Protein AF-A0A9D4Q901-F1 (afdb_monomer_lite)

Sequence (186 aa):
MCMKPRKEDMEACTKEAADRSSVSEEDKTKALEIMQQTKRDMHRMFRERNKEALKEMRKKDFLSGKLQASEDIKDKQAAVKFATTFSYCLMAKFISWERIHCQKAKDVNQDRLSDDDLKKVLITAKEAKMEKEGKIADEELEKKFVEVLESEEKAKVAMQVDQALEECKAQWKAKKAARKTQKSEE

Structure (mmCIF, N/CA/C/O backbone):
data_AF-A0A9D4Q901-F1
#
_entry.id   AF-A0A9D4Q901-F1
#
loop_
_atom_site.group_PDB
_atom_site.id
_atom_site.type_symbol
_atom_site.label_atom_id
_atom_site.label_alt_id
_atom_site.label_comp_id
_atom_site.label_asym_id
_atom_site.label_entity_id
_atom_site.label_seq_id
_atom_site.pdbx_PDB_ins_code
_atom_site.Cartn_x
_atom_site.Cartn_y
_atom_site.Cartn_z
_atom_site.occupancy
_atom_site.B_iso_or_equiv
_atom_site.auth_seq_id
_atom_site.auth_comp_id
_atom_site.auth_asym_id
_atom_site.auth_atom_id
_atom_site.pdbx_PDB_model_num
ATOM 1 N N . MET A 1 1 ? 13.175 1.125 0.355 1.00 42.38 1 MET A N 1
ATOM 2 C CA . MET A 1 1 ? 13.141 2.433 1.040 1.00 42.38 1 MET A CA 1
ATOM 3 C C . MET A 1 1 ? 11.797 2.521 1.729 1.00 42.38 1 MET A C 1
ATOM 5 O O . MET A 1 1 ? 10.821 2.224 1.062 1.00 42.38 1 MET A O 1
ATOM 9 N N . CYS A 1 2 ? 11.718 2.919 2.997 1.00 47.12 2 CYS A N 1
ATOM 10 C CA . CYS A 1 2 ? 10.474 3.506 3.495 1.00 47.12 2 CYS A CA 1
ATOM 11 C C . CYS A 1 2 ? 10.609 5.008 3.255 1.00 47.12 2 CYS A C 1
ATOM 13 O O . CYS A 1 2 ? 11.253 5.693 4.051 1.00 47.12 2 CYS A O 1
ATOM 15 N N . MET A 1 3 ? 10.135 5.507 2.108 1.00 54.72 3 MET A N 1
ATOM 16 C CA . MET A 1 3 ? 10.012 6.955 1.950 1.00 54.72 3 MET A CA 1
ATOM 17 C C . MET A 1 3 ? 8.998 7.447 2.977 1.00 54.72 3 MET A C 1
ATOM 19 O O . MET A 1 3 ? 7.939 6.845 3.150 1.00 54.72 3 MET A O 1
ATOM 23 N N . LYS A 1 4 ? 9.351 8.503 3.713 1.00 66.56 4 LYS A N 1
ATOM 24 C CA . LYS A 1 4 ? 8.364 9.203 4.530 1.00 66.56 4 LYS A CA 1
ATOM 25 C C . LYS A 1 4 ? 7.414 9.908 3.553 1.00 66.56 4 LYS A C 1
ATOM 27 O O . LYS A 1 4 ? 7.924 10.627 2.696 1.00 66.56 4 LYS A O 1
ATOM 32 N N . PRO A 1 5 ? 6.091 9.698 3.649 1.00 72.62 5 PRO A N 1
ATOM 33 C CA . PRO A 1 5 ? 5.141 10.448 2.838 1.00 72.62 5 PRO A CA 1
ATOM 34 C C . PRO A 1 5 ? 5.329 11.953 3.048 1.00 72.62 5 PRO A C 1
ATOM 36 O O . PRO A 1 5 ? 5.686 12.373 4.156 1.00 72.62 5 PRO A O 1
ATOM 39 N N . ARG A 1 6 ? 5.107 12.757 2.003 1.00 81.25 6 ARG A N 1
ATOM 40 C CA . ARG A 1 6 ? 5.110 14.220 2.136 1.00 81.25 6 ARG A CA 1
ATOM 41 C C . ARG A 1 6 ? 3.938 14.652 3.017 1.00 81.25 6 ARG A C 1
ATOM 43 O O . ARG A 1 6 ? 2.920 13.969 3.069 1.00 81.25 6 ARG A O 1
ATOM 50 N N . LYS A 1 7 ? 4.080 15.784 3.711 1.00 84.94 7 LYS A N 1
ATOM 51 C CA . LYS A 1 7 ? 3.020 16.317 4.583 1.00 84.94 7 LYS A CA 1
ATOM 52 C C . LYS A 1 7 ? 1.724 16.566 3.798 1.00 84.94 7 LYS A C 1
ATOM 54 O O . LYS A 1 7 ? 0.665 16.151 4.242 1.00 84.94 7 LYS A O 1
ATOM 59 N N . GLU A 1 8 ? 1.845 17.119 2.597 1.00 86.25 8 GLU A N 1
ATOM 60 C CA . GLU A 1 8 ? 0.730 17.351 1.669 1.00 86.25 8 GLU A CA 1
ATOM 61 C C . GLU A 1 8 ? 0.018 16.046 1.277 1.00 86.25 8 GLU A C 1
ATOM 63 O O . GLU A 1 8 ? -1.208 15.981 1.287 1.00 86.25 8 GLU A O 1
ATOM 68 N N . ASP A 1 9 ? 0.776 14.976 1.000 1.00 86.62 9 ASP A N 1
ATOM 69 C CA . ASP A 1 9 ? 0.208 13.656 0.690 1.00 86.62 9 ASP A CA 1
ATOM 70 C C . ASP A 1 9 ? -0.537 13.076 1.904 1.00 86.62 9 ASP A C 1
ATOM 72 O O . ASP A 1 9 ? -1.605 12.487 1.755 1.00 86.62 9 ASP A O 1
ATOM 76 N N . MET A 1 10 ? -0.002 13.266 3.116 1.00 88.56 10 MET A N 1
ATOM 77 C CA . MET A 1 10 ? -0.660 12.840 4.356 1.00 88.56 10 MET A CA 1
ATOM 78 C C . MET A 1 10 ? -1.974 13.588 4.582 1.00 88.56 10 MET A C 1
ATOM 80 O O . MET A 1 10 ? -2.970 12.964 4.932 1.00 88.56 10 MET A O 1
ATOM 84 N N . GLU A 1 11 ? -1.997 14.904 4.384 1.00 90.44 11 GLU A N 1
ATOM 85 C CA . GLU A 1 11 ? -3.199 15.725 4.564 1.00 90.44 11 GLU A CA 1
ATOM 86 C C . GLU A 1 11 ? -4.268 15.387 3.521 1.00 90.44 11 GLU A C 1
ATOM 88 O O . GLU A 1 11 ? -5.416 15.127 3.885 1.00 90.44 11 GLU A O 1
ATOM 93 N N . ALA A 1 12 ? -3.881 15.280 2.246 1.00 90.00 12 ALA A N 1
ATOM 94 C CA . ALA A 1 12 ? -4.786 14.892 1.169 1.00 90.00 12 ALA A CA 1
ATOM 95 C C . ALA A 1 12 ? -5.400 13.506 1.414 1.00 90.00 12 ALA A C 1
ATOM 97 O O . ALA A 1 12 ? -6.617 13.346 1.331 1.00 90.00 12 ALA A O 1
ATOM 98 N N . CYS A 1 13 ? -4.578 12.521 1.789 1.00 90.75 13 CYS A N 1
ATOM 99 C CA . CYS A 1 13 ? -5.062 11.174 2.077 1.00 90.75 13 CYS A CA 1
ATOM 100 C C . CYS A 1 13 ? -5.894 11.096 3.356 1.00 90.75 13 CYS A C 1
ATOM 102 O O . CYS A 1 13 ? -6.820 10.293 3.423 1.00 90.75 13 CYS A O 1
ATOM 104 N N . THR A 1 14 ? -5.595 11.918 4.367 1.00 92.56 14 THR A N 1
ATOM 105 C CA . THR A 1 14 ? -6.421 12.009 5.582 1.00 92.56 14 THR A CA 1
ATOM 106 C C . THR A 1 14 ? -7.810 12.523 5.234 1.00 92.56 14 THR A C 1
ATOM 108 O O . THR A 1 14 ? -8.796 11.952 5.690 1.00 92.56 14 THR A O 1
ATOM 111 N N . LYS A 1 15 ? -7.889 13.568 4.402 1.00 91.25 15 LYS A N 1
ATOM 112 C CA . LYS A 1 15 ? -9.160 14.142 3.959 1.00 91.25 15 LYS A CA 1
ATOM 113 C C . LYS A 1 15 ? -9.969 13.142 3.133 1.00 91.25 15 LYS A C 1
ATOM 115 O O . LYS A 1 15 ? -11.105 12.856 3.481 1.00 91.25 15 LYS A O 1
ATOM 120 N N . GLU A 1 16 ? -9.352 12.532 2.120 1.00 89.56 16 GLU A N 1
ATOM 121 C CA . GLU A 1 16 ? -10.010 11.518 1.283 1.00 89.56 16 GLU A CA 1
ATOM 122 C C . GLU A 1 16 ? -10.521 10.331 2.113 1.00 89.56 16 GLU A C 1
ATOM 124 O O . GLU A 1 16 ? -11.630 9.841 1.900 1.00 89.56 16 GLU A O 1
ATOM 129 N N . ALA A 1 17 ? -9.719 9.868 3.074 1.00 89.38 17 ALA A N 1
ATOM 130 C CA . ALA A 1 17 ? -10.108 8.772 3.944 1.00 89.38 17 ALA A CA 1
ATOM 131 C C . ALA A 1 17 ? -11.271 9.147 4.864 1.00 89.38 17 ALA A C 1
ATOM 133 O O . ALA A 1 17 ? -12.170 8.327 5.028 1.00 89.38 17 ALA A O 1
ATOM 134 N N . ALA A 1 18 ? -11.272 10.359 5.428 1.00 89.62 18 ALA A N 1
ATOM 135 C CA . ALA A 1 18 ? -12.347 10.844 6.288 1.00 89.62 18 ALA A CA 1
ATOM 136 C C . ALA A 1 18 ? -13.670 10.985 5.520 1.00 89.62 18 ALA A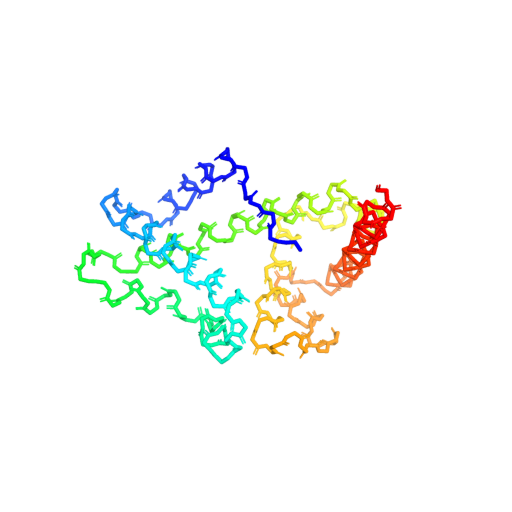 C 1
ATOM 138 O O . ALA A 1 18 ? -14.696 10.475 5.970 1.00 89.62 18 ALA A O 1
ATOM 139 N N . ASP A 1 19 ? -13.624 11.574 4.321 1.00 89.19 19 ASP A N 1
ATOM 140 C CA . ASP A 1 19 ? -14.799 11.758 3.464 1.00 89.19 19 ASP A CA 1
ATOM 141 C C . ASP A 1 19 ? -15.433 10.406 3.082 1.00 89.19 19 ASP A C 1
ATOM 143 O O . ASP A 1 19 ? -16.654 10.260 3.049 1.00 89.19 19 ASP A O 1
ATOM 147 N N . ARG A 1 20 ? -14.608 9.380 2.830 1.00 82.44 20 ARG A N 1
ATOM 148 C CA . ARG A 1 20 ? -15.074 8.038 2.437 1.00 82.44 20 ARG A CA 1
ATOM 149 C C . ARG A 1 20 ? -15.503 7.153 3.599 1.00 82.44 20 ARG A C 1
ATOM 151 O O . ARG A 1 20 ? -16.267 6.204 3.386 1.00 82.44 20 ARG A O 1
ATOM 158 N N . SER A 1 21 ? -14.974 7.379 4.796 1.00 85.50 21 SER A N 1
ATOM 159 C CA . SER A 1 21 ? -15.290 6.557 5.962 1.00 85.50 21 SER A CA 1
ATOM 160 C C . SER A 1 21 ? -16.407 7.123 6.826 1.00 85.50 21 SER A C 1
ATOM 162 O O . SER A 1 21 ? -16.973 6.355 7.597 1.00 85.50 21 SER A O 1
ATOM 164 N N . SER A 1 22 ? -16.713 8.420 6.703 1.00 90.25 22 SER A N 1
ATOM 165 C CA . SER A 1 22 ? -17.644 9.132 7.591 1.00 90.25 22 SER A CA 1
ATOM 166 C C . SER A 1 22 ? -17.247 9.035 9.072 1.00 90.25 22 SER A C 1
ATOM 168 O O . SER A 1 22 ? -18.093 9.125 9.957 1.00 90.25 22 SER A O 1
ATOM 170 N N . VAL A 1 23 ? -15.953 8.831 9.343 1.00 93.19 23 VAL A N 1
ATOM 171 C CA . VAL A 1 23 ? -15.410 8.726 10.703 1.00 93.19 23 VAL A CA 1
ATOM 172 C C . VAL A 1 23 ? -15.519 10.071 11.426 1.00 93.19 23 VAL A C 1
ATOM 174 O O . VAL A 1 23 ? -15.298 11.123 10.825 1.00 93.19 23 VAL A O 1
ATOM 177 N N . SER A 1 24 ? -15.832 10.046 12.721 1.00 94.19 24 SER A N 1
ATOM 178 C CA . SER A 1 24 ? -15.842 11.259 13.544 1.00 94.19 24 SER A CA 1
ATOM 179 C C . SER A 1 24 ? -14.430 11.843 13.697 1.00 94.19 24 SER A C 1
ATOM 181 O O . SER A 1 24 ? -13.436 11.124 13.599 1.00 94.19 24 SER A O 1
ATOM 183 N N . GLU A 1 25 ? -14.306 13.145 13.969 1.00 93.94 25 GLU A N 1
ATOM 184 C CA . GLU A 1 25 ? -12.996 13.775 14.215 1.00 93.94 25 GLU A CA 1
ATOM 185 C C . GLU A 1 25 ? -12.265 13.167 15.425 1.00 93.94 25 GLU A C 1
ATOM 187 O O . GLU A 1 25 ? -11.040 13.002 15.397 1.00 93.94 25 GLU A O 1
ATOM 192 N N . GLU A 1 26 ? -13.017 12.785 16.463 1.00 93.88 26 GLU A N 1
ATOM 193 C CA . GLU A 1 26 ? -12.496 12.106 17.654 1.00 93.88 26 GLU A CA 1
ATOM 194 C C . GLU A 1 26 ? -11.921 10.728 17.287 1.00 93.88 26 GLU A C 1
ATOM 196 O O . GLU A 1 26 ? -10.734 10.470 17.510 1.00 93.88 26 GLU A O 1
ATOM 201 N N . ASP A 1 27 ? -12.720 9.877 16.633 1.00 94.31 27 ASP A N 1
ATOM 202 C CA . ASP A 1 27 ? -12.307 8.524 16.237 1.00 94.31 27 ASP A CA 1
ATOM 203 C C . ASP A 1 27 ? -11.185 8.559 15.190 1.00 94.31 27 ASP A C 1
ATOM 205 O O . ASP A 1 27 ? -10.273 7.732 15.218 1.00 94.31 27 ASP A O 1
ATOM 209 N N . LYS A 1 28 ? -11.198 9.546 14.285 1.00 94.31 28 LYS A N 1
ATOM 210 C CA . LYS A 1 28 ? -10.131 9.781 13.303 1.00 94.31 28 LYS A CA 1
ATOM 211 C C . LYS A 1 28 ? -8.804 10.063 13.989 1.00 94.31 28 LYS A C 1
ATOM 213 O O . LYS A 1 28 ? -7.779 9.490 13.616 1.00 94.31 28 LYS A O 1
ATOM 218 N N . THR A 1 29 ? -8.817 10.950 14.983 1.00 94.56 29 THR A N 1
ATOM 219 C CA . THR A 1 29 ? -7.619 11.315 15.747 1.00 94.56 29 THR A CA 1
ATOM 220 C C . THR A 1 29 ? -7.055 10.084 16.448 1.00 94.56 29 THR A C 1
ATOM 222 O O . THR A 1 29 ? -5.868 9.784 16.302 1.00 94.56 29 THR A O 1
ATOM 225 N N . LYS A 1 30 ? -7.918 9.297 17.099 1.00 95.06 30 LYS A N 1
ATOM 226 C CA . LYS A 1 30 ? -7.529 8.043 17.757 1.00 95.06 30 LYS A CA 1
ATOM 227 C C . LYS A 1 30 ? -6.999 6.996 16.781 1.00 95.06 30 LYS A C 1
ATOM 229 O O . LYS A 1 30 ? -5.956 6.387 17.031 1.00 95.06 30 LYS A O 1
ATOM 234 N N . ALA A 1 31 ? -7.642 6.834 15.628 1.00 93.56 31 ALA A N 1
ATOM 235 C CA . ALA A 1 31 ? -7.166 5.938 14.583 1.00 93.56 31 ALA A CA 1
ATOM 236 C C . ALA A 1 31 ? -5.765 6.343 14.092 1.00 93.56 31 ALA A C 1
ATOM 238 O O . ALA A 1 31 ? -4.870 5.498 14.005 1.00 93.56 31 ALA A O 1
ATOM 239 N N . LEU A 1 32 ? -5.527 7.637 13.845 1.00 92.88 32 LEU A N 1
ATOM 240 C CA . LEU A 1 32 ? -4.212 8.151 13.453 1.00 92.88 32 LEU A CA 1
ATOM 241 C C . LEU A 1 32 ? -3.147 7.929 14.538 1.00 92.88 32 LEU A C 1
ATOM 243 O O . LEU A 1 32 ? -2.024 7.542 14.203 1.00 92.88 32 LEU A O 1
ATOM 247 N N . GLU A 1 33 ? -3.473 8.122 15.818 1.00 94.38 33 GLU A N 1
ATOM 248 C CA . GLU A 1 33 ? -2.572 7.833 16.944 1.00 94.38 33 GLU A CA 1
ATOM 249 C C . GLU A 1 33 ? -2.145 6.357 16.957 1.00 94.38 33 GLU A C 1
ATOM 251 O O . GLU A 1 33 ? -0.946 6.054 17.005 1.00 94.38 33 GLU A O 1
ATOM 256 N N . ILE A 1 34 ? -3.105 5.434 16.823 1.00 94.38 34 ILE A N 1
ATOM 257 C CA . ILE A 1 34 ? -2.858 3.984 16.772 1.00 94.38 34 ILE A CA 1
ATOM 258 C C . ILE A 1 34 ? -1.984 3.614 15.566 1.00 94.38 34 ILE A C 1
ATOM 260 O O . ILE A 1 34 ? -1.033 2.829 15.693 1.00 94.38 34 ILE A O 1
ATOM 264 N N . MET A 1 35 ? -2.254 4.200 14.397 1.00 91.00 35 MET A N 1
ATOM 265 C CA . MET A 1 35 ? -1.455 3.991 13.186 1.00 91.00 35 MET A CA 1
ATOM 266 C C . MET A 1 35 ? -0.017 4.492 13.359 1.00 91.00 35 MET A C 1
ATOM 268 O O . MET A 1 35 ? 0.942 3.790 13.015 1.00 91.00 35 MET A O 1
ATOM 272 N N . GLN A 1 36 ? 0.163 5.689 13.924 1.00 90.12 36 GLN A N 1
ATOM 273 C CA . GLN A 1 36 ? 1.486 6.250 14.191 1.00 90.12 36 GLN A CA 1
ATOM 274 C C . GLN A 1 36 ? 2.263 5.418 15.210 1.00 90.12 36 GLN A C 1
ATOM 276 O O . GLN A 1 36 ? 3.455 5.165 15.008 1.00 90.12 36 GLN A O 1
ATOM 281 N N . GLN A 1 37 ? 1.604 4.964 16.276 1.00 92.50 37 GLN A N 1
ATOM 282 C CA . GLN A 1 37 ? 2.230 4.112 17.278 1.00 92.50 37 GLN A CA 1
ATOM 283 C C . GLN A 1 37 ? 2.664 2.776 16.672 1.00 92.50 37 GLN A C 1
ATOM 285 O O . GLN A 1 37 ? 3.817 2.378 16.827 1.00 92.50 37 GLN A O 1
ATOM 290 N N . THR A 1 38 ? 1.798 2.147 15.877 1.00 89.38 38 THR A N 1
ATOM 291 C CA . THR A 1 38 ? 2.112 0.897 15.170 1.00 89.38 38 THR A CA 1
ATOM 292 C C . THR A 1 38 ? 3.317 1.060 14.239 1.00 89.38 38 THR A C 1
ATOM 294 O O . THR A 1 38 ? 4.218 0.222 14.224 1.00 89.38 38 THR A O 1
ATOM 297 N N . LYS A 1 39 ? 3.418 2.191 13.531 1.00 86.50 39 LYS A N 1
ATOM 298 C CA . LYS A 1 39 ? 4.597 2.519 12.716 1.00 86.50 39 LYS A CA 1
ATOM 299 C C . LYS A 1 39 ? 5.872 2.686 13.555 1.00 86.50 39 LYS A C 1
ATOM 301 O O . LYS A 1 39 ? 6.943 2.252 13.122 1.00 86.50 39 LYS A O 1
ATOM 306 N N . ARG A 1 40 ? 5.791 3.326 14.729 1.00 88.56 40 ARG A N 1
ATOM 307 C CA . ARG A 1 40 ? 6.933 3.481 15.651 1.00 88.56 40 ARG A CA 1
ATOM 308 C C . ARG A 1 40 ? 7.410 2.130 16.179 1.00 88.56 40 ARG A C 1
ATOM 310 O O . ARG A 1 40 ? 8.611 1.863 16.126 1.00 88.56 40 ARG A O 1
ATOM 317 N N . ASP A 1 41 ? 6.484 1.277 16.604 1.00 88.81 41 ASP A N 1
ATOM 318 C CA . ASP A 1 41 ? 6.773 -0.080 17.071 1.00 88.81 41 ASP A CA 1
ATOM 319 C C . ASP A 1 41 ? 7.437 -0.915 15.965 1.00 88.81 41 ASP A C 1
ATOM 321 O O . ASP A 1 41 ? 8.472 -1.538 16.198 1.00 88.81 41 ASP A O 1
ATOM 325 N N . MET A 1 42 ? 6.926 -0.846 14.729 1.00 85.75 42 MET A N 1
ATOM 326 C CA . MET A 1 42 ? 7.533 -1.516 13.573 1.00 85.75 42 MET A CA 1
ATOM 327 C C . MET A 1 42 ? 8.983 -1.066 13.337 1.00 85.75 42 MET A C 1
ATOM 329 O O . MET A 1 42 ? 9.870 -1.894 13.120 1.00 85.75 42 MET A O 1
ATOM 333 N N . HIS A 1 43 ? 9.263 0.240 13.406 1.00 85.00 43 HIS A N 1
ATOM 334 C CA . HIS A 1 43 ? 10.633 0.744 13.280 1.00 85.00 43 HIS A CA 1
ATOM 335 C C . HIS A 1 43 ? 11.539 0.301 14.433 1.00 85.00 43 HIS A C 1
ATOM 337 O O . HIS A 1 43 ? 12.715 0.017 14.198 1.00 85.00 43 HIS A O 1
ATOM 343 N N . ARG A 1 44 ? 11.019 0.249 15.666 1.00 89.56 44 ARG A N 1
ATOM 344 C CA . ARG A 1 44 ? 11.763 -0.258 16.824 1.00 89.56 44 ARG A CA 1
ATOM 345 C C . ARG A 1 44 ? 12.163 -1.717 16.600 1.00 89.56 44 ARG A C 1
ATOM 347 O O . ARG A 1 44 ? 13.355 -2.007 16.603 1.00 89.56 44 ARG A O 1
ATOM 354 N N . MET A 1 45 ? 11.210 -2.584 16.267 1.00 85.56 45 MET A N 1
ATOM 355 C CA . MET A 1 45 ? 11.475 -4.012 16.052 1.00 85.56 45 MET A CA 1
ATOM 356 C C . MET A 1 45 ? 12.400 -4.278 14.862 1.00 85.56 45 MET A C 1
ATOM 358 O O . MET A 1 45 ? 13.204 -5.207 14.894 1.00 85.56 45 MET A O 1
ATOM 362 N N . PHE A 1 46 ? 12.349 -3.437 13.822 1.00 81.50 46 PHE A N 1
ATOM 363 C CA . PHE A 1 46 ? 13.313 -3.497 12.723 1.00 81.50 46 PHE A CA 1
ATOM 364 C C . PHE A 1 46 ? 14.748 -3.226 13.189 1.00 81.50 46 PHE A C 1
ATOM 366 O O . PHE A 1 46 ? 15.666 -3.927 12.764 1.00 81.50 46 PHE A O 1
ATOM 373 N N . ARG A 1 47 ? 14.954 -2.246 14.080 1.00 84.44 47 ARG A N 1
ATOM 374 C CA . ARG A 1 47 ? 16.277 -1.973 14.670 1.00 84.44 47 ARG A CA 1
ATOM 375 C C . ARG A 1 47 ? 16.742 -3.110 15.577 1.00 84.44 47 ARG A C 1
ATOM 377 O O . ARG A 1 47 ? 17.909 -3.474 15.524 1.00 84.44 47 ARG A O 1
ATOM 384 N N . GLU A 1 48 ? 15.819 -3.699 16.329 1.00 87.81 48 GLU A N 1
ATOM 385 C CA . GLU A 1 48 ? 16.068 -4.840 17.221 1.00 87.81 48 GLU A CA 1
ATOM 386 C C . GLU A 1 48 ? 16.225 -6.174 16.474 1.00 87.81 48 GLU A C 1
ATOM 388 O O . GLU A 1 48 ? 16.544 -7.188 17.084 1.00 87.81 48 GLU A O 1
ATOM 393 N N . ARG A 1 49 ? 16.016 -6.196 15.148 1.00 85.69 49 ARG A N 1
ATOM 394 C CA . ARG A 1 49 ? 16.027 -7.411 14.312 1.00 85.69 49 ARG A CA 1
ATOM 395 C C . ARG A 1 49 ? 15.044 -8.491 14.794 1.00 85.69 49 ARG A C 1
ATOM 397 O O . ARG A 1 49 ? 15.240 -9.672 14.505 1.00 85.69 49 ARG A O 1
ATOM 404 N N . ASN A 1 50 ? 13.958 -8.095 15.458 1.00 86.88 50 ASN A N 1
ATOM 405 C CA . ASN A 1 50 ? 12.924 -9.005 15.944 1.00 86.88 50 ASN A CA 1
ATOM 406 C C . ASN A 1 50 ? 11.993 -9.422 14.791 1.00 86.88 50 ASN A C 1
ATOM 408 O O . ASN A 1 50 ? 10.972 -8.788 14.520 1.00 86.88 50 ASN A O 1
ATOM 412 N N . LYS A 1 51 ? 12.398 -10.462 14.052 1.00 81.94 51 LYS A N 1
ATOM 413 C CA . LYS A 1 51 ? 11.697 -10.919 12.842 1.00 81.94 51 LYS A CA 1
ATOM 414 C C . LYS A 1 51 ? 10.301 -11.468 13.136 1.00 81.94 51 LYS A C 1
ATOM 416 O O . LYS A 1 51 ? 9.398 -11.174 12.364 1.00 81.94 51 LYS A O 1
ATOM 421 N N . GLU A 1 52 ? 10.119 -12.194 14.235 1.00 84.06 52 GLU A N 1
ATOM 422 C CA . GLU A 1 52 ? 8.825 -12.794 14.592 1.00 84.06 52 GLU A CA 1
ATOM 423 C C . GLU A 1 52 ? 7.784 -11.721 14.919 1.00 84.06 52 GLU A C 1
ATOM 425 O O . GLU A 1 52 ? 6.701 -11.701 14.339 1.00 84.06 52 GLU A O 1
ATOM 430 N N . ALA A 1 53 ? 8.141 -10.729 15.736 1.00 81.69 53 ALA A N 1
ATOM 431 C CA . ALA A 1 53 ? 7.219 -9.639 16.049 1.00 81.69 53 ALA A CA 1
ATOM 432 C C . ALA A 1 53 ? 6.916 -8.752 14.821 1.00 81.69 53 ALA A C 1
ATOM 434 O O . ALA A 1 53 ? 5.810 -8.230 14.667 1.00 81.69 53 ALA A O 1
ATOM 435 N N . LEU A 1 54 ? 7.871 -8.628 13.888 1.00 80.31 54 LEU A N 1
ATOM 436 C CA . LEU A 1 54 ? 7.626 -7.999 12.588 1.00 80.31 54 LEU A CA 1
ATOM 437 C C . LEU A 1 54 ? 6.684 -8.815 11.696 1.00 80.31 54 LEU A C 1
ATOM 439 O O . LEU A 1 54 ? 5.929 -8.204 10.941 1.00 80.31 54 LEU A O 1
ATOM 443 N N . LYS A 1 55 ? 6.733 -10.152 11.738 1.00 79.62 55 LYS A N 1
ATOM 444 C CA . LYS A 1 55 ? 5.795 -11.011 11.000 1.00 79.62 55 LYS A CA 1
ATOM 445 C C . LYS A 1 55 ? 4.379 -10.842 11.535 1.00 79.62 55 LYS A C 1
ATOM 447 O O . LYS A 1 55 ? 3.471 -10.591 10.750 1.00 79.62 55 LYS A O 1
ATOM 452 N N . GLU A 1 56 ? 4.214 -10.869 12.855 1.00 81.94 56 GLU A N 1
ATOM 453 C CA . GLU A 1 56 ? 2.918 -10.651 13.508 1.00 81.94 56 GLU A CA 1
ATOM 454 C C . GLU A 1 56 ? 2.302 -9.298 13.135 1.00 81.94 56 GLU A C 1
ATOM 456 O O . GLU A 1 56 ? 1.145 -9.228 12.726 1.00 81.94 56 GLU A O 1
ATOM 461 N N . MET A 1 57 ? 3.095 -8.223 13.164 1.00 79.94 57 MET A N 1
ATOM 462 C CA . MET A 1 57 ? 2.634 -6.889 12.764 1.00 79.94 57 MET A CA 1
ATOM 463 C C . MET A 1 57 ? 2.252 -6.751 11.286 1.00 79.94 57 MET A C 1
ATOM 465 O O . MET A 1 57 ? 1.544 -5.811 10.928 1.00 79.94 57 MET A O 1
ATOM 469 N N . ARG A 1 58 ? 2.767 -7.625 10.416 1.00 73.38 58 ARG A N 1
ATOM 470 C CA . ARG A 1 58 ? 2.496 -7.601 8.971 1.00 73.38 58 ARG A CA 1
ATOM 471 C C . ARG A 1 58 ? 1.266 -8.408 8.580 1.00 73.38 58 ARG A C 1
ATOM 473 O O . ARG A 1 58 ? 0.885 -8.361 7.412 1.00 73.38 58 ARG A O 1
ATOM 480 N N . LYS A 1 59 ? 0.652 -9.133 9.517 1.00 79.44 59 LYS A N 1
ATOM 481 C CA . LYS A 1 59 ? -0.628 -9.795 9.268 1.00 79.44 59 LYS A CA 1
ATOM 482 C C . LYS A 1 59 ? -1.662 -8.746 8.865 1.00 79.44 59 LYS A C 1
ATOM 484 O O . LYS A 1 59 ? -1.743 -7.685 9.486 1.00 79.44 59 LYS A O 1
ATOM 489 N N . LYS A 1 60 ? -2.447 -9.069 7.834 1.00 67.69 60 LYS A N 1
ATOM 490 C CA . LYS A 1 60 ? -3.468 -8.201 7.223 1.00 67.69 60 LYS A CA 1
ATOM 491 C C . LYS A 1 60 ? -4.363 -7.527 8.265 1.00 67.69 60 LYS A C 1
ATOM 493 O O . LYS A 1 60 ? -4.614 -6.328 8.185 1.00 67.69 60 LYS A O 1
ATOM 498 N N . ASP A 1 61 ? -4.725 -8.276 9.300 1.00 81.31 61 ASP A N 1
ATOM 499 C CA . ASP A 1 61 ? -5.702 -7.826 10.284 1.00 81.31 61 ASP A CA 1
ATOM 500 C C . ASP A 1 61 ? -5.082 -7.141 11.503 1.00 81.31 61 ASP A C 1
ATOM 502 O O . ASP A 1 61 ? -5.821 -6.625 12.335 1.00 81.31 61 ASP A O 1
ATOM 506 N N . PHE A 1 62 ? -3.752 -7.060 11.629 1.00 86.19 62 PHE A N 1
ATOM 507 C CA . PHE A 1 62 ? -3.106 -6.553 12.846 1.00 86.19 62 PHE A CA 1
ATOM 508 C C . PHE A 1 62 ? -3.559 -5.131 13.214 1.00 86.19 62 PHE A C 1
ATOM 510 O O . PHE A 1 62 ? -3.957 -4.860 14.349 1.00 86.19 62 PHE A O 1
ATOM 517 N N . LEU A 1 63 ? -3.517 -4.209 12.245 1.00 87.62 63 LEU A N 1
ATOM 518 C CA . LEU A 1 63 ? -3.948 -2.829 12.470 1.00 87.62 63 LEU A CA 1
ATOM 519 C C . LEU A 1 63 ? -5.460 -2.753 12.709 1.00 87.62 63 LEU A C 1
ATOM 521 O O . LEU A 1 63 ? -5.896 -2.012 13.588 1.00 87.62 63 LEU A O 1
ATOM 525 N N . SER A 1 64 ? -6.246 -3.540 11.970 1.00 88.19 64 SER A N 1
ATOM 526 C CA . SER A 1 64 ? -7.698 -3.586 12.156 1.00 88.19 64 SER A CA 1
ATOM 527 C C . SER A 1 64 ? -8.078 -4.101 13.547 1.00 88.19 64 SER A C 1
ATOM 529 O O . SER A 1 64 ? -8.913 -3.492 14.209 1.00 88.19 64 SER A O 1
ATOM 531 N N . GLY A 1 65 ? -7.379 -5.121 14.052 1.00 89.75 65 GLY A N 1
ATOM 532 C CA . GLY A 1 65 ? -7.557 -5.664 15.392 1.00 89.75 65 GLY A CA 1
ATOM 533 C C . GLY A 1 65 ? -7.201 -4.646 16.471 1.00 89.75 65 GLY A C 1
ATOM 534 O O . GLY A 1 65 ? -7.947 -4.498 17.432 1.00 89.75 65 GLY A O 1
ATOM 535 N N . LYS A 1 66 ? -6.127 -3.861 16.291 1.00 92.19 66 LYS A N 1
ATOM 536 C CA . LYS A 1 66 ? -5.799 -2.758 17.213 1.00 92.19 66 LYS A CA 1
ATOM 537 C C . LYS A 1 66 ? -6.876 -1.675 17.261 1.00 92.19 66 LYS A C 1
ATOM 539 O O . LYS A 1 66 ? -7.163 -1.162 18.336 1.00 92.19 66 LYS A O 1
ATOM 544 N N . LEU A 1 67 ? -7.451 -1.320 16.113 1.00 92.50 67 LEU A N 1
ATOM 545 C CA . LEU A 1 67 ? -8.528 -0.331 16.042 1.00 92.50 67 LEU A CA 1
ATOM 546 C C . LEU A 1 67 ? -9.815 -0.871 16.679 1.00 92.50 67 LEU A C 1
ATOM 548 O O . LEU A 1 67 ? -10.460 -0.169 17.447 1.00 92.50 67 LEU A O 1
ATOM 552 N N . GLN A 1 68 ? -10.155 -2.137 16.427 1.00 9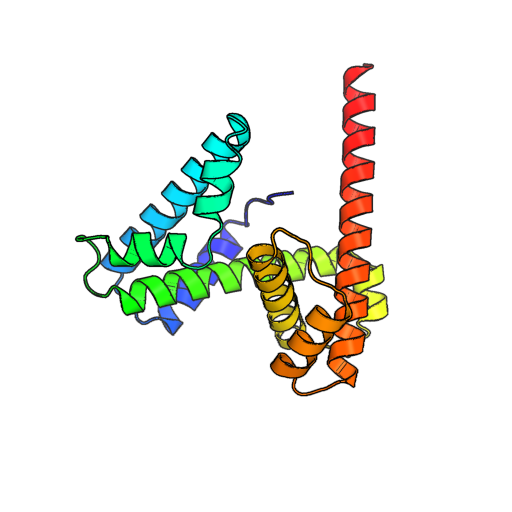1.25 68 GLN A N 1
ATOM 553 C CA . GLN A 1 68 ? -11.328 -2.790 17.017 1.00 91.25 68 GLN A CA 1
ATOM 554 C C . GLN A 1 68 ? -11.196 -3.029 18.528 1.00 91.25 68 GLN A C 1
ATOM 556 O O . GLN A 1 68 ? -12.199 -3.011 19.243 1.00 91.25 68 GLN A O 1
ATOM 561 N N . ALA A 1 69 ? -9.979 -3.247 19.023 1.00 92.31 69 ALA A N 1
ATOM 562 C CA . ALA A 1 69 ? -9.700 -3.428 20.445 1.00 92.31 69 ALA A CA 1
ATOM 563 C C . ALA A 1 69 ? -9.638 -2.104 21.228 1.00 92.31 69 ALA A C 1
ATOM 565 O O . ALA A 1 69 ? -9.606 -2.134 22.453 1.00 92.31 69 ALA A O 1
ATOM 566 N N . SER A 1 70 ? -9.612 -0.950 20.553 1.00 92.94 70 SER A N 1
ATOM 567 C CA . SER A 1 70 ? -9.594 0.351 21.223 1.00 92.94 70 SER A CA 1
ATOM 568 C C . SER A 1 70 ? -10.962 0.667 21.834 1.00 92.94 70 SER A C 1
ATOM 570 O O . SER A 1 70 ? -11.980 0.627 21.141 1.00 92.94 70 SER A O 1
ATOM 572 N N . GLU A 1 71 ? -10.981 0.978 23.130 1.00 93.06 71 GLU A N 1
ATOM 573 C CA . GLU A 1 71 ? -12.181 1.440 23.847 1.00 93.06 71 GLU A CA 1
ATOM 574 C C . GLU A 1 71 ? -12.499 2.913 23.550 1.00 93.06 71 GLU A C 1
ATOM 576 O O . GLU A 1 71 ? -13.658 3.314 23.582 1.00 93.06 71 GLU A O 1
ATOM 581 N N . ASP A 1 72 ? -11.479 3.693 23.182 1.00 93.06 72 ASP A N 1
ATOM 582 C CA . ASP A 1 72 ? -11.594 5.119 22.856 1.00 93.06 72 ASP A CA 1
ATOM 583 C C . ASP A 1 72 ? -12.227 5.381 21.478 1.00 93.06 72 ASP A C 1
ATOM 585 O O . ASP A 1 72 ? -12.526 6.529 21.154 1.00 93.06 72 ASP A O 1
ATOM 589 N N . ILE A 1 73 ? -12.391 4.341 20.651 1.00 94.56 73 ILE A N 1
ATOM 590 C CA . ILE A 1 73 ? -13.017 4.436 19.330 1.00 94.56 73 ILE A CA 1
ATOM 591 C C . ILE A 1 73 ? -14.475 3.993 19.435 1.00 94.56 73 ILE A C 1
ATOM 593 O O . ILE A 1 73 ? -14.766 2.815 19.672 1.00 94.56 73 ILE A O 1
ATOM 597 N N . LYS A 1 74 ? -15.390 4.934 19.192 1.00 93.81 74 LYS A N 1
ATOM 598 C CA . LYS A 1 74 ? -16.840 4.705 19.222 1.00 93.81 74 LYS A CA 1
ATOM 599 C C . LYS A 1 74 ? -17.283 3.925 17.988 1.00 93.81 74 LYS A C 1
ATOM 601 O O . LYS A 1 74 ? -17.863 2.848 18.120 1.00 93.81 74 LYS A O 1
ATOM 606 N N . ASP A 1 75 ? -16.961 4.422 16.792 1.00 93.75 75 ASP A N 1
ATOM 607 C CA . ASP A 1 75 ? -17.241 3.714 15.539 1.00 93.75 75 ASP A CA 1
ATOM 608 C C . ASP A 1 75 ? -16.001 2.980 15.011 1.00 93.75 75 ASP A C 1
ATOM 610 O O . ASP A 1 75 ? -15.196 3.480 14.215 1.00 93.75 75 ASP A O 1
ATOM 614 N N . LYS A 1 76 ? -15.867 1.729 15.452 1.00 93.06 76 LYS A N 1
ATOM 615 C CA . LYS A 1 76 ? -14.760 0.841 15.077 1.00 93.06 76 LYS A CA 1
ATOM 616 C C . LYS A 1 76 ? -14.752 0.521 13.585 1.00 93.06 76 LYS A C 1
ATOM 618 O O . LYS A 1 76 ? -13.678 0.384 13.000 1.00 93.06 76 LYS A O 1
ATOM 623 N N . GLN A 1 77 ? -15.921 0.400 12.956 1.00 91.12 77 GLN A N 1
ATOM 624 C CA . GLN A 1 77 ? -16.003 0.078 11.533 1.00 91.12 77 GLN A CA 1
ATOM 625 C C . GLN A 1 77 ? -15.574 1.275 10.682 1.00 91.12 77 GLN A C 1
ATOM 627 O O . GLN A 1 77 ? -14.751 1.109 9.777 1.00 91.12 77 GLN A O 1
ATOM 632 N N . ALA A 1 78 ? -16.043 2.481 11.010 1.00 91.00 78 ALA A N 1
ATOM 633 C CA . ALA A 1 78 ? -15.606 3.703 10.344 1.00 91.00 78 ALA A CA 1
ATOM 634 C C . ALA A 1 78 ? -14.106 3.962 10.550 1.00 91.00 78 ALA A C 1
ATOM 636 O O . ALA A 1 78 ? -13.417 4.335 9.599 1.00 91.00 78 ALA A O 1
ATOM 637 N N . ALA A 1 79 ? -13.562 3.694 11.742 1.00 91.69 79 ALA A N 1
ATOM 638 C CA . ALA A 1 79 ? -12.130 3.825 12.014 1.00 91.69 79 ALA A CA 1
ATOM 639 C C . ALA A 1 79 ? -11.271 2.831 11.211 1.00 91.69 79 ALA A C 1
ATOM 641 O O . ALA A 1 79 ? -10.237 3.211 10.654 1.00 91.69 79 ALA A O 1
ATOM 642 N N . VAL A 1 80 ? -11.701 1.568 11.091 1.00 90.06 80 VAL A N 1
ATOM 643 C CA . VAL A 1 80 ? -11.027 0.579 10.232 1.00 90.06 80 VAL A CA 1
ATOM 644 C C . VAL A 1 80 ? -11.106 1.004 8.766 1.00 90.06 80 VAL A C 1
ATOM 646 O O . VAL A 1 80 ? -10.088 1.013 8.074 1.00 90.06 80 VAL A O 1
ATOM 649 N N . LYS A 1 81 ? -12.283 1.432 8.294 1.00 88.06 81 LYS A N 1
ATOM 650 C CA . LYS A 1 81 ? -12.468 1.920 6.920 1.00 88.06 81 LYS A CA 1
ATOM 651 C C . LYS A 1 81 ? -11.595 3.141 6.631 1.00 88.06 81 LYS A C 1
ATOM 653 O O . LYS A 1 81 ? -10.974 3.206 5.567 1.00 88.06 81 LYS A O 1
ATOM 658 N N . PHE A 1 82 ? -11.498 4.070 7.581 1.00 91.56 82 PHE A N 1
ATOM 659 C CA . PHE A 1 82 ? -10.60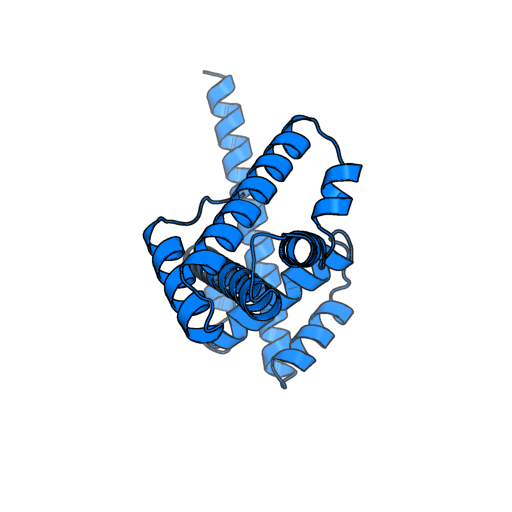0 5.221 7.524 1.00 91.56 82 PHE A CA 1
ATOM 660 C C . PHE A 1 82 ? -9.144 4.772 7.377 1.00 91.56 82 PHE A C 1
ATOM 662 O O . PHE A 1 82 ? -8.483 5.149 6.413 1.00 91.56 82 PHE A O 1
ATOM 669 N N . ALA A 1 83 ? -8.649 3.928 8.286 1.00 89.81 83 ALA A N 1
ATOM 670 C CA . ALA A 1 83 ? -7.253 3.496 8.301 1.00 89.81 83 ALA A CA 1
ATOM 671 C C . ALA A 1 83 ? -6.853 2.741 7.024 1.00 89.81 83 ALA A C 1
ATOM 673 O O . ALA A 1 83 ? -5.760 2.959 6.485 1.00 89.81 83 ALA A O 1
ATOM 674 N N . THR A 1 84 ? -7.745 1.893 6.510 1.00 84.81 84 THR A N 1
ATOM 675 C CA . THR A 1 84 ? -7.554 1.174 5.246 1.00 84.81 84 THR A CA 1
ATOM 676 C C . THR A 1 84 ? -7.517 2.143 4.068 1.00 84.81 84 THR A C 1
ATOM 678 O O . THR A 1 84 ? -6.554 2.140 3.301 1.00 84.81 84 THR A O 1
ATOM 681 N N . THR A 1 85 ? -8.501 3.044 3.965 1.00 84.62 85 THR A N 1
ATOM 682 C CA . THR A 1 85 ? -8.571 4.035 2.875 1.00 84.62 85 THR A CA 1
ATOM 683 C C . THR A 1 85 ? -7.358 4.962 2.887 1.00 84.62 85 THR A C 1
ATOM 685 O O . THR A 1 85 ? -6.737 5.201 1.852 1.00 84.62 85 THR A O 1
ATOM 688 N N . PHE A 1 86 ? -6.964 5.430 4.070 1.00 88.81 86 PHE A N 1
ATOM 689 C CA . PHE A 1 86 ? -5.779 6.252 4.267 1.00 88.81 86 PHE A CA 1
ATOM 690 C C . PHE A 1 86 ? -4.504 5.533 3.806 1.00 88.81 86 PHE A C 1
ATOM 692 O O . PHE A 1 86 ? -3.693 6.100 3.070 1.00 88.81 86 PHE A O 1
ATOM 699 N N . SER A 1 87 ? -4.340 4.264 4.192 1.00 84.62 87 SER A N 1
ATOM 700 C CA . SER A 1 87 ? -3.191 3.446 3.794 1.00 84.62 87 SER A CA 1
ATOM 701 C C . SER A 1 87 ? -3.145 3.229 2.279 1.00 84.62 87 SER A C 1
ATOM 703 O O . SER A 1 87 ? -2.079 3.369 1.679 1.00 84.62 87 SER A O 1
ATOM 705 N N . TYR A 1 88 ? -4.290 2.957 1.646 1.00 80.50 88 TYR A N 1
ATOM 706 C CA . TYR A 1 88 ? -4.400 2.830 0.191 1.00 80.50 88 TYR A CA 1
ATOM 707 C C . TYR A 1 88 ? -4.063 4.126 -0.538 1.00 80.50 88 TYR A C 1
ATOM 709 O O . TYR A 1 88 ? -3.280 4.096 -1.488 1.00 80.50 88 TYR A O 1
ATOM 717 N N . CYS A 1 89 ? -4.562 5.268 -0.066 1.00 84.56 89 CYS A N 1
ATOM 718 C CA . CYS A 1 89 ? -4.222 6.556 -0.659 1.00 84.56 89 CYS A CA 1
ATOM 719 C C . CYS A 1 89 ? -2.713 6.842 -0.567 1.00 84.56 89 CYS A C 1
ATOM 721 O O . CYS A 1 89 ? -2.084 7.212 -1.562 1.00 84.56 89 CYS A O 1
ATOM 723 N N . LEU A 1 90 ? -2.084 6.594 0.587 1.00 85.12 90 LEU A N 1
ATOM 724 C CA . LEU A 1 90 ? -0.636 6.775 0.724 1.00 85.12 90 LEU A CA 1
ATOM 725 C C . LEU A 1 90 ? 0.161 5.834 -0.182 1.00 85.12 90 LEU A C 1
ATOM 727 O O . LEU A 1 90 ? 1.162 6.251 -0.772 1.00 85.12 90 LEU A O 1
ATOM 731 N N . MET A 1 91 ? -0.272 4.578 -0.315 1.00 79.00 91 MET A N 1
ATOM 732 C CA . MET A 1 91 ? 0.351 3.640 -1.247 1.00 79.00 91 MET A CA 1
ATOM 733 C C . MET A 1 91 ? 0.212 4.127 -2.687 1.00 79.00 91 MET A C 1
ATOM 735 O O . MET A 1 91 ? 1.212 4.159 -3.398 1.00 79.00 91 MET A O 1
ATOM 739 N N . ALA A 1 92 ? -0.969 4.594 -3.093 1.00 76.81 92 ALA A N 1
ATOM 740 C CA . ALA A 1 92 ? -1.213 5.166 -4.413 1.00 76.81 92 ALA A CA 1
ATOM 741 C C . ALA A 1 92 ? -0.284 6.352 -4.727 1.00 76.81 92 ALA A C 1
ATOM 743 O O . ALA A 1 92 ? 0.290 6.427 -5.815 1.00 76.81 92 ALA A O 1
ATOM 744 N N . LYS A 1 93 ? -0.078 7.262 -3.767 1.00 80.75 93 LYS A N 1
ATOM 745 C CA . LYS A 1 93 ? 0.859 8.390 -3.920 1.00 80.75 93 LYS A CA 1
ATOM 746 C C . LYS A 1 93 ? 2.304 7.917 -4.056 1.00 80.75 93 LYS A C 1
ATOM 748 O O . LYS A 1 93 ? 3.039 8.411 -4.911 1.00 80.75 93 LYS A O 1
ATOM 753 N N . PHE A 1 94 ? 2.705 6.933 -3.253 1.00 77.38 94 PHE A N 1
ATOM 754 C CA . PHE A 1 94 ? 4.038 6.340 -3.339 1.00 77.38 94 PHE A CA 1
ATOM 755 C C . PHE A 1 94 ? 4.272 5.644 -4.688 1.00 77.38 94 PHE A C 1
ATOM 757 O O . PHE A 1 94 ? 5.315 5.830 -5.304 1.00 77.38 94 PHE A O 1
ATOM 764 N N . ILE A 1 95 ? 3.276 4.913 -5.180 1.00 71.19 95 ILE A N 1
ATOM 765 C CA . ILE A 1 95 ? 3.271 4.260 -6.492 1.00 71.19 95 ILE A CA 1
ATOM 766 C C . ILE A 1 95 ? 3.409 5.279 -7.625 1.00 71.19 95 ILE A C 1
ATOM 768 O O . ILE A 1 95 ? 4.253 5.118 -8.505 1.00 71.19 95 ILE A O 1
ATOM 772 N N . SER A 1 96 ? 2.611 6.349 -7.587 1.00 73.75 96 SER A N 1
ATOM 773 C CA . SER A 1 96 ? 2.678 7.426 -8.577 1.00 73.75 96 SER A CA 1
ATOM 774 C C . SER A 1 96 ? 4.085 8.030 -8.623 1.00 73.75 96 SER A C 1
ATOM 776 O O . SER A 1 96 ? 4.656 8.215 -9.698 1.00 73.75 96 SER A O 1
ATOM 778 N N . TRP A 1 97 ? 4.700 8.226 -7.453 1.00 77.56 97 TRP A N 1
ATOM 779 C CA . TRP A 1 97 ? 6.091 8.653 -7.347 1.00 77.56 97 TRP A CA 1
ATOM 780 C C . TRP A 1 97 ? 7.075 7.629 -7.945 1.00 77.56 97 TRP A C 1
ATOM 782 O O . TRP A 1 97 ? 7.916 8.008 -8.761 1.00 77.56 97 TRP A O 1
ATOM 792 N N . GLU A 1 98 ? 6.963 6.337 -7.609 1.00 75.19 98 GLU A N 1
ATOM 793 C CA . GLU A 1 98 ? 7.837 5.291 -8.169 1.00 75.19 98 GLU A CA 1
ATOM 794 C C . GLU A 1 98 ? 7.740 5.238 -9.703 1.00 75.19 98 GLU A C 1
ATOM 796 O O . GLU A 1 98 ? 8.768 5.159 -10.379 1.00 75.19 98 GLU A O 1
ATOM 801 N N . ARG A 1 99 ? 6.531 5.381 -10.263 1.00 74.44 99 ARG A N 1
ATOM 802 C CA . ARG A 1 99 ? 6.312 5.463 -11.714 1.00 74.44 99 ARG A CA 1
ATOM 803 C C . ARG A 1 99 ? 6.951 6.706 -12.321 1.00 74.44 99 ARG A C 1
ATOM 805 O O . ARG A 1 99 ? 7.619 6.603 -13.344 1.00 74.44 99 ARG A O 1
ATOM 812 N N . ILE A 1 100 ? 6.783 7.882 -11.707 1.00 75.38 100 ILE A N 1
ATOM 813 C CA . ILE A 1 100 ? 7.374 9.135 -12.208 1.00 75.38 100 ILE A CA 1
ATOM 814 C C . ILE A 1 100 ? 8.890 9.001 -12.379 1.00 75.38 100 ILE A C 1
ATOM 816 O O . ILE A 1 100 ? 9.435 9.519 -13.355 1.00 75.38 100 ILE A O 1
ATOM 820 N N . HIS A 1 101 ? 9.550 8.285 -11.471 1.00 77.94 101 HIS A N 1
ATOM 821 C CA . HIS A 1 101 ? 11.002 8.135 -11.470 1.00 77.94 101 HIS A CA 1
ATOM 822 C C . HIS A 1 101 ? 11.521 6.885 -12.193 1.00 77.94 101 HIS A C 1
ATOM 824 O O . HIS A 1 101 ? 12.731 6.775 -12.400 1.00 77.94 101 HIS A O 1
ATOM 830 N N . CYS A 1 102 ? 10.651 5.960 -12.597 1.00 87.19 102 CYS A N 1
ATOM 831 C CA . CYS A 1 102 ? 11.023 4.771 -13.357 1.00 87.19 102 CYS A CA 1
ATOM 832 C C . CYS A 1 102 ? 10.605 4.920 -14.824 1.00 87.19 102 CYS A C 1
ATOM 834 O O . CYS A 1 102 ? 9.478 4.594 -15.193 1.00 87.19 102 CYS A O 1
ATOM 836 N N . GLN A 1 103 ? 11.527 5.389 -15.673 1.00 86.44 103 GLN A N 1
ATOM 837 C CA . GLN A 1 103 ? 11.248 5.588 -17.100 1.00 86.44 103 GLN A CA 1
ATOM 838 C C . GLN A 1 103 ? 10.795 4.288 -17.782 1.00 86.44 103 GLN A C 1
ATOM 840 O O . GLN A 1 103 ? 9.775 4.288 -18.456 1.00 86.44 103 GLN A O 1
ATOM 845 N N . LYS A 1 104 ? 11.445 3.155 -17.474 1.00 89.00 104 LYS A N 1
ATOM 846 C CA . LYS A 1 104 ? 11.065 1.835 -18.002 1.00 89.00 104 LYS A CA 1
ATOM 847 C C . LYS A 1 104 ? 9.601 1.477 -17.704 1.00 89.00 104 LYS A C 1
ATOM 849 O O . LYS A 1 104 ? 8.916 0.948 -18.568 1.00 89.00 104 LYS A O 1
ATOM 854 N N . ALA A 1 105 ? 9.102 1.793 -16.507 1.00 87.31 105 ALA A N 1
ATOM 855 C CA . ALA A 1 105 ? 7.707 1.533 -16.150 1.00 87.31 105 ALA A CA 1
ATOM 856 C C . ALA A 1 105 ? 6.727 2.432 -16.921 1.00 87.31 105 ALA A C 1
ATOM 858 O O . ALA A 1 105 ? 5.630 1.989 -17.249 1.00 87.31 105 ALA A O 1
ATOM 859 N N . LYS A 1 106 ? 7.112 3.675 -17.246 1.00 86.56 106 LYS A N 1
ATOM 860 C CA . LYS A 1 106 ? 6.309 4.546 -18.121 1.00 86.56 106 LYS A CA 1
ATOM 861 C C . LYS A 1 106 ? 6.280 4.026 -19.555 1.00 86.56 106 LYS A C 1
ATOM 863 O O . LYS A 1 106 ? 5.204 3.939 -20.138 1.00 86.56 106 LYS A O 1
ATOM 868 N N . ASP A 1 107 ? 7.444 3.650 -20.078 1.00 89.31 107 ASP A N 1
ATOM 869 C CA . ASP A 1 107 ? 7.609 3.187 -21.459 1.00 89.31 107 ASP A CA 1
ATOM 870 C C . ASP A 1 107 ? 6.860 1.879 -21.724 1.00 89.31 107 ASP A C 1
ATOM 872 O O . ASP A 1 107 ? 6.408 1.650 -22.839 1.00 89.31 107 ASP A O 1
ATOM 876 N N . VAL A 1 108 ? 6.726 1.028 -20.703 1.00 90.25 108 VAL A N 1
ATOM 877 C CA . VAL A 1 108 ? 5.910 -0.192 -20.747 1.00 90.25 108 VAL A CA 1
ATOM 878 C C . VAL A 1 108 ? 4.420 0.127 -20.616 1.00 90.25 108 VAL A C 1
ATOM 880 O O . VAL A 1 108 ? 3.609 -0.484 -21.307 1.00 90.25 108 VAL A O 1
ATOM 883 N N . ASN A 1 109 ? 4.046 1.073 -19.743 1.00 88.81 109 ASN A N 1
ATOM 884 C CA . ASN A 1 109 ? 2.640 1.413 -19.540 1.00 88.81 109 ASN A CA 1
ATOM 885 C C . ASN A 1 109 ? 2.002 1.994 -20.809 1.00 88.81 109 ASN A C 1
ATOM 887 O O . ASN A 1 109 ? 0.877 1.622 -21.113 1.00 88.81 109 ASN A O 1
ATOM 891 N N . GLN A 1 110 ? 2.694 2.893 -21.527 1.00 86.88 110 GLN A N 1
ATOM 892 C CA . GLN A 1 110 ? 2.196 3.573 -22.744 1.00 86.88 110 GLN A CA 1
ATOM 893 C C . GLN A 1 110 ? 0.734 4.044 -22.630 1.00 86.88 110 GLN A C 1
ATOM 895 O O . GLN A 1 110 ? -0.054 3.885 -23.556 1.00 86.88 110 GLN A O 1
ATOM 900 N N . ASP A 1 111 ? 0.352 4.535 -21.448 1.00 85.56 111 ASP A N 1
ATOM 901 C CA 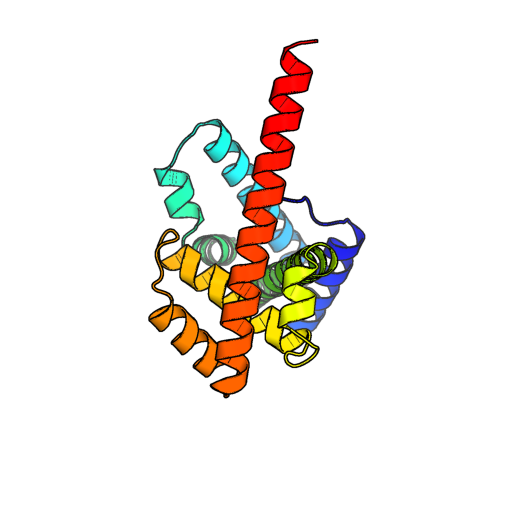. ASP A 1 111 ? -1.014 4.950 -21.097 1.00 85.56 111 ASP A CA 1
ATOM 902 C C . ASP A 1 111 ? -2.113 3.874 -21.267 1.00 85.56 111 ASP A C 1
ATOM 904 O O . ASP A 1 111 ? -3.303 4.179 -21.224 1.00 85.56 111 ASP A O 1
ATOM 908 N N . ARG A 1 112 ? -1.738 2.591 -21.378 1.00 89.19 112 ARG A N 1
ATOM 909 C CA . ARG A 1 112 ? -2.659 1.440 -21.462 1.00 89.19 112 ARG A CA 1
ATOM 910 C C . ARG A 1 112 ? -3.349 1.131 -20.133 1.00 89.19 112 ARG A C 1
ATOM 912 O O . ARG A 1 112 ? -4.447 0.577 -20.129 1.00 89.19 112 ARG A O 1
ATOM 919 N N . LEU A 1 113 ? -2.717 1.478 -19.010 1.00 88.56 113 LEU A N 1
ATOM 920 C CA . LEU A 1 113 ? -3.343 1.454 -17.689 1.00 88.56 113 LEU A CA 1
ATOM 921 C C . LEU A 1 113 ? -3.546 2.875 -17.185 1.00 88.56 113 LEU A C 1
ATOM 923 O O . LEU A 1 113 ? -2.612 3.686 -17.168 1.00 88.56 113 LEU A O 1
ATOM 927 N N . SER A 1 114 ? -4.766 3.135 -16.717 1.00 86.50 114 SER A N 1
ATOM 928 C CA . SER A 1 114 ? -5.092 4.369 -16.013 1.00 86.50 114 SER A CA 1
ATOM 929 C C . SER A 1 114 ? -4.371 4.443 -14.663 1.00 86.50 114 SER A C 1
ATOM 931 O O . SER A 1 114 ? -3.908 3.439 -14.114 1.00 86.50 114 SER A O 1
ATOM 933 N N . ASP A 1 115 ? -4.311 5.640 -14.080 1.00 78.50 115 ASP A N 1
ATOM 934 C CA . ASP A 1 115 ? -3.783 5.818 -12.726 1.00 78.50 115 ASP A CA 1
ATOM 935 C C . ASP A 1 115 ? -4.544 4.971 -11.697 1.00 78.50 115 ASP A C 1
ATOM 937 O O . ASP A 1 115 ? -3.931 4.451 -10.767 1.00 78.50 115 ASP A O 1
ATOM 941 N N . ASP A 1 116 ? -5.854 4.795 -11.864 1.00 82.00 116 ASP A N 1
ATOM 942 C CA . ASP A 1 116 ? -6.662 3.980 -10.957 1.00 82.00 116 ASP A CA 1
ATOM 943 C C . ASP A 1 116 ? -6.436 2.479 -11.162 1.00 82.00 116 ASP A C 1
ATOM 945 O O . ASP A 1 116 ? -6.325 1.754 -10.171 1.00 82.00 116 ASP A O 1
ATOM 949 N N . ASP A 1 117 ? -6.262 2.020 -12.406 1.00 88.06 117 ASP A N 1
ATOM 950 C CA . ASP A 1 117 ? -5.840 0.644 -12.698 1.00 88.06 117 ASP A CA 1
ATOM 951 C C . ASP A 1 117 ? -4.496 0.349 -12.015 1.00 88.06 117 ASP A C 1
ATOM 953 O O . ASP A 1 117 ? -4.368 -0.603 -11.248 1.00 88.06 117 ASP A O 1
ATOM 957 N N . LEU A 1 118 ? -3.504 1.221 -12.205 1.00 82.56 118 LEU A N 1
ATOM 958 C CA . LEU A 1 118 ? -2.175 1.061 -11.612 1.00 82.56 118 LEU A CA 1
ATOM 959 C C . LEU A 1 118 ? -2.205 1.041 -10.082 1.00 82.56 118 LEU A C 1
ATOM 961 O O . LEU A 1 118 ? -1.491 0.248 -9.464 1.00 82.56 118 LEU A O 1
ATOM 965 N N . LYS A 1 119 ? -3.035 1.885 -9.456 1.00 79.38 119 LYS A N 1
ATOM 966 C CA . LYS A 1 119 ? -3.233 1.859 -7.999 1.00 79.38 119 LYS A CA 1
ATOM 967 C C . LYS A 1 119 ? -3.762 0.507 -7.548 1.00 79.38 119 LYS A C 1
ATOM 969 O O . LYS A 1 119 ? -3.193 -0.073 -6.626 1.00 79.38 119 LYS A O 1
ATOM 974 N N . LYS A 1 120 ? -4.822 0.012 -8.192 1.00 83.12 120 LYS A N 1
ATOM 975 C CA . LYS A 1 120 ? -5.446 -1.267 -7.851 1.00 83.12 120 LYS A CA 1
ATOM 976 C C . LYS A 1 120 ? -4.435 -2.411 -7.938 1.00 83.12 120 LYS A C 1
ATOM 978 O O . LYS A 1 120 ? -4.193 -3.078 -6.941 1.00 83.12 120 LYS A O 1
ATOM 983 N N . VAL A 1 121 ? -3.764 -2.552 -9.081 1.00 84.75 121 VAL A N 1
ATOM 984 C CA . VAL A 1 121 ? -2.756 -3.596 -9.333 1.00 84.75 121 VAL A CA 1
ATOM 985 C C . VAL A 1 121 ? -1.659 -3.586 -8.280 1.00 84.75 121 VAL A C 1
ATOM 987 O O . VAL A 1 121 ? -1.309 -4.622 -7.724 1.00 84.75 121 VAL A O 1
ATOM 990 N N . LEU A 1 122 ? -1.092 -2.419 -7.987 1.00 75.88 122 LEU A N 1
ATOM 991 C CA . LEU A 1 122 ? 0.060 -2.339 -7.096 1.00 75.88 122 LEU A CA 1
ATOM 992 C C . LEU A 1 122 ? -0.333 -2.503 -5.623 1.00 75.88 122 LEU A C 1
ATOM 994 O O . LEU A 1 122 ? 0.462 -3.043 -4.851 1.00 75.88 122 LEU A O 1
ATOM 998 N N . ILE A 1 123 ? -1.554 -2.116 -5.235 1.00 77.62 123 ILE A N 1
ATOM 999 C CA . ILE A 1 123 ? -2.136 -2.495 -3.939 1.00 77.62 123 ILE A CA 1
ATOM 1000 C C . ILE A 1 123 ? -2.280 -4.019 -3.876 1.00 77.62 123 ILE A C 1
ATOM 1002 O O . ILE A 1 123 ? -1.721 -4.632 -2.967 1.00 77.62 123 ILE A O 1
ATOM 1006 N N . THR A 1 124 ? -2.909 -4.639 -4.877 1.00 83.75 124 THR A N 1
ATOM 1007 C CA . THR A 1 124 ? -3.083 -6.096 -4.965 1.00 83.75 124 THR A CA 1
ATOM 1008 C C . THR A 1 124 ? -1.745 -6.835 -4.903 1.00 83.75 124 THR A C 1
ATOM 1010 O O . THR A 1 124 ? -1.593 -7.788 -4.139 1.00 83.75 124 THR A O 1
ATOM 1013 N N . ALA A 1 125 ? -0.730 -6.361 -5.628 1.00 81.06 125 ALA A N 1
ATOM 1014 C CA . ALA A 1 125 ? 0.609 -6.936 -5.613 1.00 81.06 125 ALA A CA 1
ATOM 1015 C C . ALA A 1 125 ? 1.261 -6.838 -4.233 1.00 81.06 125 ALA A C 1
ATOM 1017 O O . ALA A 1 125 ? 1.902 -7.784 -3.772 1.00 81.06 125 ALA A O 1
ATOM 1018 N N . LYS A 1 126 ? 1.111 -5.696 -3.553 1.00 74.88 126 LYS A N 1
ATOM 1019 C CA . LYS A 1 126 ? 1.639 -5.494 -2.201 1.00 74.88 126 LYS A CA 1
ATOM 1020 C C . LYS A 1 126 ? 0.949 -6.390 -1.188 1.00 74.88 126 LYS A C 1
ATOM 1022 O O . LYS A 1 126 ? 1.649 -7.016 -0.398 1.00 74.88 126 LYS A O 1
ATOM 1027 N N . GLU A 1 127 ? -0.374 -6.466 -1.216 1.00 75.00 127 GLU A N 1
ATOM 1028 C CA . GLU A 1 127 ? -1.152 -7.331 -0.329 1.00 75.00 127 GLU A CA 1
ATOM 1029 C C . GLU A 1 127 ? -0.776 -8.795 -0.528 1.00 75.00 127 GLU A C 1
ATOM 1031 O O . GLU A 1 127 ? -0.407 -9.470 0.430 1.00 75.00 127 GLU A O 1
ATOM 1036 N N . ALA A 1 128 ? -0.731 -9.253 -1.778 1.00 78.06 128 ALA A N 1
ATOM 1037 C CA . ALA A 1 128 ? -0.372 -10.625 -2.100 1.00 78.06 128 ALA A CA 1
ATOM 1038 C C . ALA A 1 128 ? 1.074 -10.965 -1.688 1.00 78.06 128 ALA A C 1
ATOM 1040 O O . ALA A 1 128 ? 1.330 -12.018 -1.100 1.00 78.06 128 ALA A O 1
ATOM 1041 N N . LYS A 1 129 ? 2.025 -10.044 -1.910 1.00 74.69 129 LYS A N 1
ATOM 1042 C CA . LYS A 1 129 ? 3.410 -10.182 -1.429 1.00 74.69 129 LYS A CA 1
ATOM 1043 C C . LYS A 1 129 ? 3.479 -10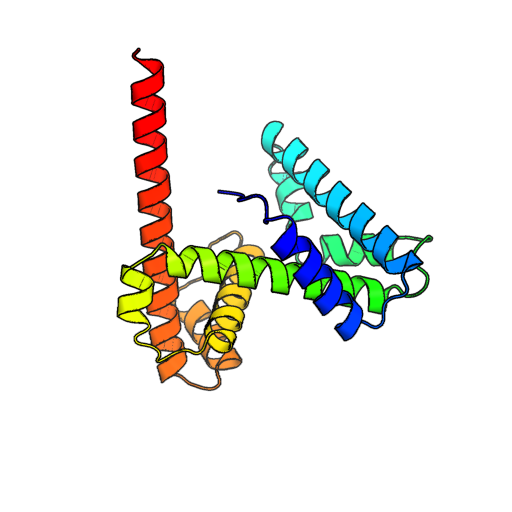.163 0.106 1.00 74.69 129 LYS A C 1
ATOM 1045 O O . LYS A 1 129 ? 4.339 -10.833 0.661 1.00 74.69 129 LYS A O 1
ATOM 1050 N N . MET A 1 130 ? 2.616 -9.438 0.821 1.00 67.62 130 MET A N 1
ATOM 1051 C CA . MET A 1 130 ? 2.591 -9.473 2.292 1.00 67.62 130 MET A CA 1
ATOM 1052 C C . MET A 1 130 ? 2.022 -10.790 2.829 1.00 67.62 130 MET A C 1
ATOM 1054 O O . MET A 1 130 ? 2.639 -11.383 3.711 1.00 67.62 130 MET A O 1
ATOM 1058 N N . GLU A 1 131 ? 0.912 -11.273 2.265 1.00 70.31 131 GLU A N 1
ATOM 1059 C CA . GLU A 1 131 ? 0.268 -12.538 2.653 1.00 70.31 131 GLU A CA 1
ATOM 1060 C C . GLU A 1 131 ? 1.201 -13.747 2.471 1.00 70.31 131 GLU A C 1
ATOM 1062 O O . GLU A 1 131 ? 1.182 -14.674 3.277 1.00 70.31 131 GLU A O 1
ATOM 1067 N N . LYS A 1 132 ? 2.063 -13.725 1.447 1.00 71.50 132 LYS A N 1
ATOM 1068 C CA . LYS A 1 132 ? 2.972 -14.835 1.107 1.00 71.50 132 LYS A CA 1
ATOM 1069 C C . LYS A 1 132 ? 4.436 -14.598 1.503 1.00 71.50 132 LYS A C 1
ATOM 1071 O O . LYS A 1 132 ? 5.340 -15.191 0.917 1.00 71.50 132 LYS A O 1
ATOM 1076 N N . GLU A 1 133 ? 4.706 -13.695 2.448 1.00 65.25 133 GLU A N 1
ATOM 1077 C CA . GLU A 1 133 ? 6.071 -13.340 2.892 1.00 65.25 133 GLU A CA 1
ATOM 1078 C C . GLU A 1 133 ? 7.045 -12.965 1.741 1.00 65.25 133 GLU A C 1
ATOM 1080 O O . GLU A 1 133 ? 8.259 -13.159 1.822 1.00 65.25 133 GLU A O 1
ATOM 1085 N N . GLY A 1 134 ? 6.523 -12.402 0.653 1.00 62.34 134 GLY A N 1
ATOM 1086 C CA . GLY A 1 134 ? 7.262 -11.963 -0.531 1.00 62.34 134 GLY A CA 1
ATOM 1087 C C . GLY A 1 134 ? 7.433 -13.028 -1.615 1.00 62.34 134 GLY A C 1
ATOM 1088 O O . GLY A 1 134 ? 8.108 -12.748 -2.601 1.00 62.34 134 GLY A O 1
ATOM 1089 N N . LYS A 1 135 ? 6.837 -14.217 -1.457 1.00 70.06 135 LYS A N 1
ATOM 1090 C CA . LYS A 1 135 ? 6.911 -15.326 -2.419 1.00 70.06 135 LYS A CA 1
ATOM 1091 C C . LYS A 1 135 ? 5.546 -15.590 -3.055 1.00 70.06 135 LYS A C 1
ATOM 1093 O O . LYS A 1 135 ? 4.822 -16.481 -2.625 1.00 70.06 135 LYS A O 1
ATOM 1098 N N . ILE A 1 136 ? 5.202 -14.811 -4.073 1.00 80.50 136 ILE A N 1
ATOM 1099 C CA . ILE A 1 136 ? 4.069 -15.103 -4.957 1.00 80.50 136 ILE A CA 1
ATOM 1100 C C . ILE A 1 136 ? 4.612 -15.453 -6.341 1.00 80.50 136 ILE A C 1
ATOM 1102 O O . ILE A 1 136 ? 5.559 -14.814 -6.795 1.00 80.50 136 ILE A O 1
ATOM 1106 N N . ALA A 1 137 ? 4.060 -16.492 -6.966 1.00 85.88 137 ALA A N 1
ATOM 1107 C CA . ALA A 1 137 ? 4.396 -16.842 -8.340 1.00 85.88 137 ALA A CA 1
ATOM 1108 C C . ALA A 1 137 ? 3.755 -15.840 -9.309 1.00 85.88 137 ALA A C 1
ATOM 1110 O O . ALA A 1 137 ? 2.638 -15.381 -9.065 1.00 85.88 137 ALA A O 1
ATOM 1111 N N . ASP A 1 138 ? 4.433 -15.543 -10.416 1.00 86.94 138 ASP A N 1
ATOM 1112 C CA . ASP A 1 138 ? 3.959 -14.574 -11.410 1.00 86.94 138 ASP A CA 1
ATOM 1113 C C . ASP A 1 138 ? 2.573 -14.943 -11.962 1.00 86.94 138 ASP A C 1
ATOM 1115 O O . ASP A 1 138 ? 1.719 -14.075 -12.088 1.00 86.94 138 ASP A O 1
ATOM 1119 N N . GLU A 1 139 ? 2.297 -16.234 -12.166 1.00 88.56 139 GLU A N 1
ATOM 1120 C CA . GLU A 1 139 ? 0.983 -16.734 -12.604 1.00 88.56 139 GLU A CA 1
ATOM 1121 C C . GLU A 1 139 ? -0.137 -16.473 -11.581 1.00 88.56 139 GLU A C 1
ATOM 1123 O O . GLU A 1 139 ? -1.277 -16.186 -11.945 1.00 88.56 139 GLU A O 1
ATOM 1128 N N . GLU A 1 140 ? 0.163 -16.582 -10.281 1.00 89.12 140 GLU A N 1
ATOM 1129 C CA . GLU A 1 140 ? -0.803 -16.288 -9.213 1.00 89.12 140 GLU A CA 1
ATOM 1130 C C . GLU A 1 140 ? -1.052 -14.778 -9.125 1.00 89.12 140 GLU A C 1
ATOM 1132 O O . GLU A 1 140 ? -2.182 -14.339 -8.912 1.00 89.12 140 GLU A O 1
ATOM 1137 N N . LEU A 1 141 ? -0.004 -13.977 -9.323 1.00 88.56 141 LEU A N 1
ATOM 1138 C CA . LEU A 1 141 ? -0.104 -12.525 -9.333 1.00 88.56 141 LEU A CA 1
ATOM 1139 C C . LEU A 1 141 ? -0.884 -12.012 -10.553 1.00 88.56 141 LEU A C 1
ATOM 1141 O O . LEU A 1 141 ? -1.750 -11.154 -10.395 1.00 88.56 141 LEU A O 1
ATOM 1145 N N . GLU A 1 142 ? -0.641 -12.577 -11.738 1.00 90.88 142 GLU A N 1
ATOM 1146 C CA . GLU A 1 142 ? -1.365 -12.244 -12.967 1.00 90.88 142 GLU A CA 1
ATOM 1147 C C . GLU A 1 142 ? -2.859 -12.542 -12.818 1.00 90.88 142 GLU A C 1
ATOM 1149 O O . GLU A 1 142 ? -3.676 -11.673 -13.114 1.00 90.88 142 GLU A O 1
ATOM 1154 N N . LYS A 1 143 ? -3.235 -13.704 -12.260 1.00 92.44 143 LYS A N 1
ATOM 1155 C CA . LYS A 1 143 ? -4.645 -14.030 -11.971 1.00 92.44 143 LYS A CA 1
ATOM 1156 C C . LYS A 1 143 ? -5.311 -12.975 -11.092 1.00 92.44 143 LYS A C 1
ATOM 1158 O O . LYS A 1 143 ? -6.389 -12.492 -11.431 1.00 92.44 143 LYS A O 1
ATOM 1163 N N . LYS A 1 144 ? -4.641 -12.546 -10.019 1.00 90.50 144 LYS A N 1
ATOM 1164 C CA . LYS A 1 144 ? -5.151 -11.470 -9.155 1.00 90.50 144 LYS A CA 1
ATOM 1165 C C . LYS A 1 144 ? -5.283 -10.136 -9.900 1.00 90.50 144 LYS A C 1
ATOM 1167 O O . LYS A 1 144 ? -6.181 -9.355 -9.600 1.00 90.50 144 LYS A O 1
ATOM 1172 N N . PHE A 1 145 ? -4.415 -9.848 -10.870 1.00 92.50 145 PHE A N 1
ATOM 1173 C CA . PHE A 1 145 ? -4.555 -8.651 -11.703 1.00 92.50 145 PHE A CA 1
ATOM 1174 C C . PHE A 1 145 ? -5.724 -8.758 -12.679 1.00 92.50 145 PHE A C 1
ATOM 1176 O O . PHE A 1 145 ? -6.441 -7.774 -12.839 1.00 92.50 145 PHE A O 1
ATOM 1183 N N . VAL A 1 146 ? -5.958 -9.928 -13.281 1.00 93.62 146 VAL A N 1
ATOM 1184 C CA . VAL A 1 146 ? -7.136 -10.167 -14.133 1.00 93.62 146 VAL A CA 1
ATOM 1185 C C . VAL A 1 146 ? -8.419 -9.936 -13.345 1.00 93.62 146 VAL A C 1
ATOM 1187 O O . VAL A 1 146 ? -9.295 -9.225 -13.825 1.00 93.62 146 VAL A O 1
ATOM 1190 N N . GLU A 1 147 ? -8.508 -10.469 -12.125 1.00 91.94 147 GLU A N 1
ATOM 1191 C CA . GLU A 1 147 ? -9.676 -10.297 -11.251 1.00 91.94 147 GLU A CA 1
ATOM 1192 C C . GLU A 1 147 ? -9.979 -8.821 -10.961 1.00 91.94 147 GLU A C 1
ATOM 1194 O O . GLU A 1 147 ? -11.133 -8.408 -10.957 1.00 91.94 147 GLU A O 1
ATOM 1199 N N . VAL A 1 148 ? -8.947 -8.008 -10.733 1.00 90.81 148 VAL A N 1
ATOM 1200 C CA . VAL A 1 148 ? -9.108 -6.615 -10.291 1.00 90.81 148 VAL A CA 1
ATOM 1201 C C . VAL A 1 148 ? -9.242 -5.623 -11.455 1.00 90.81 148 VAL A C 1
ATOM 1203 O O . VAL A 1 148 ? -9.830 -4.547 -11.296 1.00 90.81 148 VAL A O 1
ATOM 1206 N N . LEU A 1 149 ? -8.674 -5.958 -12.614 1.00 91.00 149 LEU A N 1
ATOM 1207 C CA . LEU A 1 149 ? -8.732 -5.143 -13.831 1.00 91.00 149 LEU A CA 1
ATOM 1208 C C . LEU A 1 149 ? -9.838 -5.572 -14.790 1.00 91.00 149 LEU A C 1
ATOM 1210 O O . LEU A 1 149 ? -10.084 -4.859 -15.762 1.00 91.00 149 LEU A O 1
ATOM 1214 N N . GLU A 1 150 ? -10.445 -6.735 -14.546 1.00 92.25 150 GLU A N 1
ATOM 1215 C CA . GLU A 1 150 ? -11.469 -7.351 -15.395 1.00 92.25 150 GLU A CA 1
ATOM 1216 C C . GLU A 1 150 ? -11.003 -7.476 -16.863 1.00 92.25 150 GLU A C 1
ATOM 1218 O O . GLU A 1 150 ? -11.784 -7.370 -17.806 1.00 92.25 150 GLU A O 1
ATOM 1223 N N . SER A 1 151 ? -9.691 -7.654 -17.075 1.00 94.00 151 SER A N 1
ATOM 1224 C CA . SER A 1 151 ? -9.067 -7.685 -18.402 1.00 94.00 151 SER A CA 1
ATOM 1225 C C . SER A 1 151 ? -7.706 -8.381 -18.378 1.00 94.00 151 SER A C 1
ATOM 1227 O O . SER A 1 151 ? -6.768 -7.928 -17.718 1.00 94.00 151 SER A O 1
ATOM 1229 N N . GLU A 1 152 ? -7.571 -9.450 -19.167 1.00 92.38 152 GLU A N 1
ATOM 1230 C CA . GLU A 1 152 ? -6.300 -10.162 -19.360 1.00 92.38 152 GLU A CA 1
ATOM 1231 C C . GLU A 1 152 ? -5.231 -9.296 -20.024 1.00 92.38 152 GLU A C 1
ATOM 1233 O O . GLU A 1 152 ? -4.056 -9.349 -19.664 1.00 92.38 152 GLU A O 1
ATOM 1238 N N . GLU A 1 153 ? -5.626 -8.468 -20.991 1.00 93.25 153 GLU A N 1
ATOM 1239 C CA . GLU A 1 153 ? -4.690 -7.588 -21.682 1.00 93.25 153 GLU A CA 1
ATOM 1240 C C . GLU A 1 153 ? -4.099 -6.557 -20.714 1.00 93.25 153 GLU A C 1
ATOM 1242 O O . GLU A 1 153 ? -2.879 -6.381 -20.656 1.00 93.25 153 GLU A O 1
ATOM 1247 N N . LYS A 1 154 ? -4.951 -5.931 -19.892 1.00 93.38 154 LYS A N 1
ATOM 1248 C CA . LYS A 1 154 ? -4.497 -5.008 -18.850 1.00 93.38 154 LYS A CA 1
ATOM 1249 C C . LYS A 1 154 ? -3.649 -5.717 -17.795 1.00 93.38 154 LYS A C 1
ATOM 1251 O O . LYS A 1 154 ? -2.645 -5.154 -17.367 1.00 93.38 154 LYS A O 1
ATOM 1256 N N . ALA A 1 155 ? -3.998 -6.944 -17.406 1.00 92.38 155 ALA A N 1
ATOM 1257 C CA . ALA A 1 155 ? -3.223 -7.726 -16.443 1.00 92.38 155 ALA A CA 1
ATOM 1258 C C . ALA A 1 155 ? -1.796 -8.015 -16.937 1.00 92.38 155 ALA A C 1
ATOM 1260 O O . ALA A 1 155 ? -0.838 -7.873 -16.177 1.00 92.38 155 ALA A O 1
ATOM 1261 N N . LYS A 1 156 ? -1.625 -8.317 -18.229 1.00 93.25 156 LYS A N 1
ATOM 1262 C CA . LYS A 1 156 ? -0.297 -8.507 -18.835 1.00 93.25 156 LYS A CA 1
ATOM 1263 C C . LYS A 1 156 ? 0.536 -7.229 -18.811 1.00 93.25 156 LYS A C 1
ATOM 1265 O O . LYS A 1 156 ? 1.705 -7.268 -18.430 1.00 93.25 156 LYS A O 1
ATOM 1270 N N . VAL A 1 157 ? -0.059 -6.085 -19.156 1.00 92.56 157 VAL A N 1
ATOM 1271 C CA . VAL A 1 157 ? 0.626 -4.782 -19.038 1.00 92.56 157 VAL A CA 1
ATOM 1272 C C . VAL A 1 157 ? 0.998 -4.507 -17.583 1.00 92.56 157 VAL A C 1
ATOM 1274 O O . VAL A 1 157 ? 2.115 -4.092 -17.289 1.00 92.56 157 VAL A O 1
ATOM 1277 N N . ALA A 1 158 ? 0.088 -4.792 -16.657 1.00 91.19 158 ALA A N 1
ATOM 1278 C CA . ALA A 1 158 ? 0.283 -4.605 -15.228 1.00 91.19 158 ALA A CA 1
ATOM 1279 C C . ALA A 1 158 ? 1.457 -5.433 -14.680 1.00 91.19 158 ALA A C 1
ATOM 1281 O O . ALA A 1 158 ? 2.271 -4.899 -13.924 1.00 91.19 158 ALA A O 1
ATOM 1282 N N . MET A 1 159 ? 1.600 -6.688 -15.118 1.00 92.25 159 MET A N 1
ATOM 1283 C CA . MET A 1 159 ? 2.759 -7.532 -14.802 1.00 92.25 159 MET A CA 1
ATOM 1284 C C . MET A 1 159 ? 4.069 -6.904 -15.288 1.00 92.25 159 MET A C 1
ATOM 1286 O O . MET A 1 159 ? 5.026 -6.783 -14.521 1.00 92.25 159 MET A O 1
ATOM 1290 N N . GLN A 1 160 ? 4.103 -6.433 -16.537 1.00 92.19 160 GLN A N 1
ATOM 1291 C CA . GLN A 1 160 ? 5.294 -5.792 -17.100 1.00 92.19 160 GLN A CA 1
ATOM 1292 C C . GLN A 1 160 ? 5.649 -4.490 -16.358 1.00 92.19 160 GLN A C 1
ATOM 1294 O O . GLN A 1 160 ? 6.828 -4.201 -16.132 1.00 92.19 160 GLN A O 1
ATOM 1299 N N . VAL A 1 161 ? 4.643 -3.711 -15.941 1.00 89.88 161 VAL A N 1
ATOM 1300 C CA . VAL A 1 161 ? 4.843 -2.495 -15.141 1.00 89.88 161 VAL A CA 1
ATOM 1301 C C . VAL A 1 161 ? 5.383 -2.827 -13.742 1.00 89.88 161 VAL A C 1
ATOM 1303 O O . VAL A 1 161 ? 6.346 -2.184 -13.319 1.00 89.88 161 VAL A O 1
ATOM 1306 N N . ASP A 1 162 ? 4.837 -3.824 -13.026 1.00 87.88 162 ASP A N 1
ATOM 1307 C CA . ASP A 1 162 ? 5.354 -4.240 -11.703 1.00 87.88 162 ASP A CA 1
ATOM 1308 C C . ASP A 1 162 ? 6.813 -4.709 -11.804 1.00 87.88 162 ASP A C 1
ATOM 1310 O O . ASP A 1 162 ? 7.658 -4.279 -11.014 1.00 87.88 162 ASP A O 1
ATOM 1314 N N . GLN A 1 163 ? 7.144 -5.499 -12.830 1.00 89.06 163 GLN A N 1
ATOM 1315 C CA . GLN A 1 163 ? 8.508 -5.968 -13.070 1.00 89.06 163 GLN A CA 1
ATOM 1316 C C . GLN A 1 163 ? 9.475 -4.807 -13.347 1.00 89.06 163 GLN A C 1
ATOM 1318 O O . GLN A 1 163 ? 10.538 -4.719 -12.725 1.00 89.06 163 GLN A O 1
ATOM 1323 N N . ALA A 1 164 ? 9.094 -3.867 -14.218 1.00 90.12 164 ALA A N 1
ATOM 1324 C CA . ALA A 1 164 ? 9.895 -2.678 -14.499 1.00 90.12 164 ALA A CA 1
ATOM 1325 C C . ALA A 1 164 ? 10.128 -1.829 -13.236 1.00 90.12 164 ALA A C 1
ATOM 1327 O O . ALA A 1 164 ? 11.235 -1.330 -13.008 1.00 90.12 164 ALA A O 1
ATOM 1328 N N . LEU A 1 165 ? 9.111 -1.694 -12.379 1.00 87.00 165 LEU A N 1
ATOM 1329 C CA . LEU A 1 165 ? 9.237 -0.997 -11.101 1.00 87.00 165 LEU A CA 1
ATOM 1330 C C . LEU A 1 165 ? 10.185 -1.723 -10.138 1.00 87.00 165 LEU A C 1
ATOM 1332 O O . LEU A 1 165 ? 10.994 -1.063 -9.480 1.00 87.00 165 LEU A O 1
ATOM 1336 N N . GLU A 1 166 ? 10.121 -3.050 -10.031 1.00 85.38 166 GLU A N 1
ATOM 1337 C CA . GLU A 1 166 ? 11.035 -3.820 -9.177 1.00 85.38 166 GLU A CA 1
ATOM 1338 C C . GLU A 1 166 ? 12.493 -3.734 -9.658 1.00 85.38 166 GLU A C 1
ATOM 1340 O O . GLU A 1 166 ? 13.399 -3.540 -8.839 1.00 85.38 166 GLU A O 1
ATOM 1345 N N . GLU A 1 167 ? 12.736 -3.746 -10.971 1.00 87.75 167 GLU A N 1
ATOM 1346 C CA . GLU A 1 167 ? 14.066 -3.491 -11.533 1.00 87.75 167 GLU A CA 1
ATOM 1347 C C . GLU A 1 167 ? 14.577 -2.084 -11.191 1.00 87.75 167 GLU A C 1
ATOM 1349 O O . GLU A 1 167 ? 15.697 -1.927 -10.692 1.00 87.75 167 GLU A O 1
ATOM 1354 N N . CYS A 1 168 ? 13.752 -1.052 -11.391 1.00 87.94 168 CYS A N 1
ATOM 1355 C CA . CYS A 1 168 ? 14.087 0.320 -11.009 1.00 87.94 168 CYS A CA 1
ATOM 1356 C C . CYS A 1 168 ? 14.434 0.416 -9.512 1.00 87.94 168 CYS A C 1
ATOM 1358 O O . CYS A 1 168 ? 15.445 1.020 -9.136 1.00 87.94 168 CYS A O 1
ATOM 1360 N N . LYS A 1 169 ? 13.662 -0.247 -8.639 1.00 83.00 169 LYS A N 1
ATOM 1361 C CA . LYS A 1 169 ? 13.945 -0.311 -7.195 1.00 83.00 169 LYS A CA 1
ATOM 1362 C C . LYS A 1 169 ? 15.272 -1.000 -6.900 1.00 83.00 169 LYS A C 1
ATOM 1364 O O . LYS A 1 169 ? 16.003 -0.538 -6.017 1.00 83.00 169 LYS A O 1
ATOM 1369 N N . ALA A 1 170 ? 15.589 -2.094 -7.589 1.00 85.62 170 ALA A N 1
ATOM 1370 C CA . ALA A 1 170 ? 16.862 -2.791 -7.438 1.00 85.62 170 ALA A CA 1
ATOM 1371 C C . ALA A 1 170 ? 18.038 -1.886 -7.839 1.00 85.62 170 ALA A C 1
ATOM 1373 O O . ALA A 1 170 ? 18.987 -1.734 -7.065 1.00 85.62 170 ALA A O 1
ATOM 1374 N N . GLN A 1 171 ? 17.928 -1.181 -8.969 1.00 86.12 171 GLN A N 1
ATOM 1375 C CA . GLN A 1 171 ? 18.942 -0.226 -9.425 1.00 86.12 171 GLN A CA 1
ATOM 1376 C C . GLN A 1 171 ? 19.132 0.940 -8.446 1.00 86.12 171 GLN A C 1
ATOM 1378 O O . GLN A 1 171 ? 20.266 1.309 -8.132 1.00 86.12 171 GLN A O 1
ATOM 1383 N N . TRP A 1 172 ? 18.051 1.514 -7.906 1.00 83.69 172 TRP A N 1
ATOM 1384 C CA . TRP A 1 172 ? 18.149 2.577 -6.899 1.00 83.69 172 TRP A CA 1
ATOM 1385 C C . TRP A 1 172 ? 18.811 2.095 -5.606 1.00 83.69 172 TRP A C 1
ATOM 1387 O O . TRP A 1 172 ? 19.607 2.827 -5.009 1.00 83.69 172 TRP A O 1
ATOM 1397 N N . LYS A 1 173 ? 18.513 0.864 -5.167 1.00 82.00 173 LYS A N 1
ATOM 1398 C CA . LYS A 1 173 ? 19.177 0.245 -4.009 1.00 82.00 173 LYS A CA 1
ATOM 1399 C C . LYS A 1 173 ? 20.673 0.058 -4.269 1.00 82.00 173 LYS A C 1
ATOM 1401 O O . LYS A 1 173 ? 21.464 0.458 -3.417 1.00 82.00 173 LYS A O 1
ATOM 1406 N N . ALA A 1 174 ? 21.049 -0.471 -5.434 1.00 83.88 174 ALA A N 1
ATOM 1407 C CA . ALA A 1 174 ? 22.444 -0.681 -5.818 1.00 83.88 174 ALA A CA 1
ATOM 1408 C C . ALA A 1 174 ? 23.227 0.641 -5.886 1.00 83.88 174 ALA A C 1
ATOM 1410 O O . ALA A 1 174 ? 24.251 0.786 -5.220 1.00 83.88 174 ALA A O 1
ATOM 1411 N N . LYS A 1 175 ? 22.689 1.660 -6.576 1.00 83.50 175 LYS A N 1
ATOM 1412 C CA . LYS A 1 175 ? 23.293 3.007 -6.643 1.00 83.50 175 LYS A CA 1
ATOM 1413 C C . LYS A 1 175 ? 23.496 3.621 -5.255 1.00 83.50 175 LYS A C 1
ATOM 1415 O O . LYS A 1 175 ? 24.500 4.282 -5.002 1.00 83.50 175 LYS A O 1
ATOM 1420 N N . LYS A 1 176 ? 22.553 3.409 -4.332 1.00 79.50 176 LYS A N 1
ATOM 1421 C CA . LYS A 1 176 ? 22.665 3.905 -2.955 1.00 79.50 176 LYS A CA 1
ATOM 1422 C C . LYS A 1 176 ? 23.714 3.150 -2.139 1.00 79.50 176 LYS A C 1
ATOM 1424 O O . LYS A 1 176 ? 24.378 3.780 -1.321 1.00 79.50 176 LYS A O 1
ATOM 1429 N N . ALA A 1 177 ? 23.831 1.836 -2.319 1.00 77.69 177 ALA A N 1
ATOM 1430 C CA . ALA A 1 177 ? 24.864 1.040 -1.665 1.00 77.69 177 ALA A CA 1
ATOM 1431 C C . ALA A 1 177 ? 26.257 1.512 -2.102 1.00 77.69 177 ALA A C 1
ATOM 1433 O O . ALA A 1 177 ? 27.051 1.876 -1.244 1.00 77.69 177 ALA A O 1
ATOM 1434 N N . ALA A 1 178 ? 26.480 1.665 -3.412 1.00 75.88 178 ALA A N 1
ATOM 1435 C CA . ALA A 1 178 ? 27.739 2.172 -3.962 1.00 75.88 178 ALA A CA 1
ATOM 1436 C C . ALA A 1 178 ? 28.123 3.557 -3.401 1.00 75.88 178 ALA A C 1
ATOM 1438 O O . ALA A 1 178 ? 29.249 3.759 -2.959 1.00 75.88 178 ALA A O 1
ATOM 1439 N N . ARG A 1 179 ? 27.162 4.493 -3.316 1.00 73.00 179 ARG A N 1
ATOM 1440 C CA . ARG A 1 179 ? 27.389 5.827 -2.721 1.00 73.00 179 ARG A CA 1
ATOM 1441 C C . ARG A 1 179 ? 27.726 5.801 -1.229 1.00 73.00 179 ARG A C 1
ATOM 1443 O O . ARG A 1 179 ? 28.346 6.735 -0.737 1.00 73.00 179 ARG A O 1
ATOM 1450 N N . LYS A 1 180 ? 27.250 4.799 -0.485 1.00 70.00 180 LYS A N 1
ATOM 1451 C CA . LYS A 1 180 ? 27.578 4.656 0.939 1.00 70.00 180 LYS A CA 1
ATOM 1452 C C . LYS A 1 180 ? 28.987 4.115 1.137 1.00 70.00 180 LYS A C 1
ATOM 1454 O O . LYS A 1 180 ? 29.639 4.574 2.060 1.00 70.00 180 LYS A O 1
ATOM 1459 N N . THR A 1 181 ? 29.422 3.195 0.279 1.00 64.81 181 THR A N 1
ATOM 1460 C CA . THR A 1 181 ? 30.780 2.641 0.305 1.00 64.81 181 THR A CA 1
ATOM 1461 C C . THR A 1 181 ? 31.819 3.709 -0.040 1.00 64.81 181 THR A C 1
ATOM 1463 O O . THR A 1 181 ? 32.768 3.881 0.710 1.00 64.81 181 THR A O 1
ATOM 1466 N N . GLN A 1 182 ? 31.570 4.526 -1.073 1.00 59.88 182 GLN A N 1
ATOM 1467 C CA . GLN A 1 182 ? 32.466 5.641 -1.424 1.00 59.88 182 GLN A CA 1
ATOM 1468 C C . GLN A 1 182 ? 32.609 6.681 -0.301 1.00 59.88 182 GLN A C 1
ATOM 1470 O O . GLN A 1 182 ? 33.687 7.209 -0.090 1.00 59.88 182 GLN A O 1
ATOM 1475 N N . LYS A 1 183 ? 31.541 6.951 0.461 1.00 57.84 183 LYS A N 1
ATOM 1476 C CA . LYS A 1 183 ? 31.576 7.884 1.603 1.00 57.84 183 LYS A CA 1
ATOM 1477 C C . LYS A 1 183 ? 32.231 7.331 2.874 1.00 57.84 183 LYS A C 1
ATOM 1479 O O . LYS A 1 183 ? 32.355 8.080 3.833 1.00 57.84 183 LYS A O 1
ATOM 1484 N N . SER A 1 184 ? 32.528 6.035 2.937 1.00 57.97 184 SER A N 1
ATOM 1485 C CA . SER A 1 184 ? 33.254 5.425 4.063 1.00 57.97 184 SER A CA 1
ATOM 1486 C C . SER A 1 184 ? 34.749 5.253 3.788 1.00 57.97 184 SER A C 1
ATOM 1488 O O . SER A 1 184 ? 35.462 4.782 4.667 1.00 57.97 184 SER A O 1
ATOM 1490 N N . GLU A 1 185 ? 35.189 5.588 2.573 1.00 51.59 185 GLU A N 1
ATOM 1491 C CA . GLU A 1 185 ? 36.583 5.516 2.116 1.00 51.59 185 GLU A CA 1
ATOM 1492 C C . GLU A 1 185 ? 37.236 6.913 1.989 1.00 51.59 185 GLU A C 1
ATOM 1494 O O . GLU A 1 185 ? 38.434 6.991 1.732 1.00 51.59 185 GLU A O 1
ATOM 1499 N N . GLU A 1 186 ? 36.466 7.990 2.207 1.00 47.78 186 GLU A N 1
ATOM 1500 C CA . GLU A 1 186 ? 36.930 9.373 2.455 1.00 47.78 186 GLU A CA 1
ATOM 1501 C C . GLU A 1 186 ? 36.882 9.691 3.955 1.00 47.78 186 GLU A C 1
ATOM 1503 O O . GLU A 1 186 ? 37.818 10.363 4.443 1.00 47.78 186 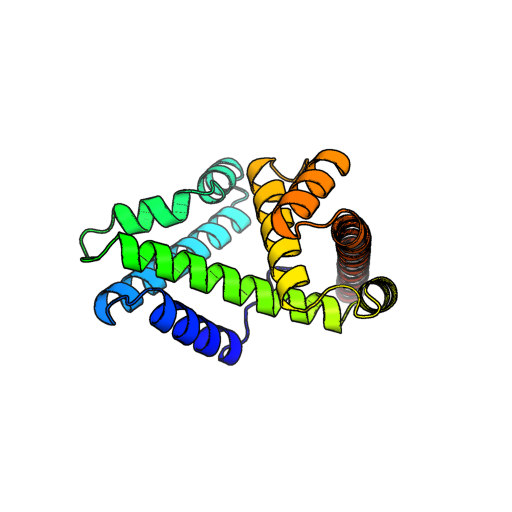GLU A O 1
#

Organism: Rhipicephalus sanguineus (NCBI:txid34632)

Secondary structure (DSSP, 8-state):
--PPPPHHHHHHHHHHHHHHHT--HHHHHHHHHHHHHHHHHHHHHHHTT-HHHHHHHTSTTHHHHHHHT-SS-S-HHHHHHHHHHHHHHHHHHHHHHHHHH-HHHHHHHTT-S-HHHHHHHHHHHHHHHHHTTT---HHHHHHHHHHHHT-HHHHHHHHHHHHHHHHHHHHHHHHHHHHHHHTT--

Foldseek 3Di:
DPDDFDPVLLVVLLVVLCVVLVADPQLSVVLVVLVVVLVVVLVVCVVVVVVVVNLCSLPPCNSLVSLVPDPSHPDSRSSSSSNVSSVLSSQLVVQVVLCVQQVQLCVLPVVVDDSVLLSQLVVLVVNVCSVVVNDDDLVRSLVSSCVRVVDSVSSVSSSSSVVSSVVSVVVVVVVVVVVVVVVVVD

Radius of gyration: 18.24 Å; chains: 1; bounding box: 55×34×47 Å

pLDDT: mean 84.14, std 9.8, range [42.38, 95.06]